Protein 1OM9 (pdb70)

CATH classification: 2.60.40.1230

Organism: Homo sapiens (NCBI:txid9606)

Solvent-accessible surface area: 15138 Å² total; per-residue (Å²): 93,117,79,86,2,70,55,133,40,7,152,63,11,122,65,84,22,16,62,19,14,66,86,47,13,0,12,0,1,0,10,3,1,100,14,40,96,126,80,121,65,22,7,0,0,0,2,0,6,2,21,13,10,0,18,67,46,0,110,94,6,61,3,45,0,0,5,5,158,50,7,146,14,46,3,14,84,39,77,29,70,93,4,82,35,33,65,6,83,88,107,31,44,34,4,17,6,7,0,8,0,21,1,77,121,98,80,113,3,119,0,109,7,82,2,44,1,24,15,43,156,104,78,50,123,62,134,21,104,10,71,126,23,10,77,17,130,36,3,33,90,51,110,117,45,33,53,68,80,50,18,158,180,100,115,80,82,3,68,40,112,41,1,145,58,10,109,63,82,22,17,64,20,14,65,93,46,9,0,14,0,1,0,10,4,0,118,16,49,96,127,83,102,63,21,16,0,0,0,2,0,6,2,22,12,8,0,20,70,54,0,134,97,6,65,4,41,0,0,5,24,161,70,10,125,12,58,6,11,85,37,82,30,66,97,6,85,37,31,57,6,107,86,104,31,44,35,4,18,6,8,0,11,1,11,0,73,119,95,101,118,3,111,0,111,8,63,2,43,0,24,11,44,160,102,70,52,120,63,121,21,100,10,62,124,24,10,75,18,126,41,2,35,87,46,151,50,32,52,73,77,48,20,164,180

Radius of gyration: 21.37 Å; Cα contacts (8 Å, |Δi|>4): 782; chains: 4; bounding box: 62×52×31 Å

InterPro domains:
  IPR002014 VHS domain [PF00790] (8-143)
  IPR002014 VHS domain [PS50179] (17-147)
  IPR002014 VHS domain [SM00288] (10-143)
  IPR004152 GAT domain [PF03127] (222-300)
  IPR004152 GAT domain [PS50909] (171-299)
  IPR008152 Clathrin adaptor, alpha/beta/gamma-adaptin, appendage, Ig-like subdomain [PF02883] (514-631)
  IPR008152 Clathrin adaptor, alpha/beta/gamma-adaptin, appendage, Ig-like subdomain [SM00809] (507-631)
  IPR008153 Gamma-adaptin ear (GAE) domain [PS50180] (510-631)
  IPR008942 ENTH/VHS [G3DSA:1.25.40.90] (2-163)
  IPR008942 ENTH/VHS [SSF48464] (10-154)
  IPR013041 Clathrin adaptor, appendage, Ig-like subdomain superfamily [SSF49348] (496-639)
  IPR027422 ADP-ribosylation factor-binding protein GGA1-3 [PTHR45905] (5-639)
  IPR038425 GAT domain superfamily [G3DSA:1.20.58.160] (210-314)
  IPR041198 N-terminal extension of GAT domain [PF18308] (169-207)

Foldseek 3Di:
DVDDDDPVQFDFDPDDKDWDDDDQQKTKIWTWGADSDPDALQKIKTKIKIWGAHQFKKFDKDKDKDWDPQKDKDKDDKPHGMAHHHDPVDDTDIIIIIMMMGHPVQDQIKMKMWIWMDTPPDIDIDIDIDRPDPRSVCSNVD/DDDDDDDDDDD/DVDDDDPVQWDFDPDDKDWDDDPQQKTKIWTWTADSDPDALQKIKTKIKIWGQHQFKKFDKDKDKDWPPQKDKDKDDKPHGMAGHHDPVDDTDIIIIIMMMGHPVQDQIKMKMWIWMDTPPDIDIDIDIDRPDPRSVCSNVD/DDDDDDDDDD

B-factor: mean 44.75, std 11.38, range [19.84, 76.9]

Nearest PDB structures (foldseek):
  1om9-assembly1_A  TM=1.007E+00  e=5.727E-27  Homo sapiens
  1na8-assembly1_A  TM=9.965E-01  e=4.282E-25  Homo sapiens
  1na8-assembly1_B  TM=9.957E-01  e=5.641E-24  Homo sapiens
  2dwy-assembly3_C  TM=9.538E-01  e=1.208E-21  Homo sapiens
  1p4u-assembly1_A  TM=9.673E-01  e=1.175E-19  Homo sapiens

Secondary structure (DSSP, 8-state):
------GGGPPP-SSPPEEEEEETTEEEEEEEEE-SSTT-TTEEEEEEEEEE--SS-EEEEEEEEE-BTTSEEEEPPPS-S-BPPP-TTSPPPEEEEEEEEE-TT-PPP-EEEEEEEEETTEEEEEEEEE-----TTTTS--/------GGG----SSPPEEEEEETTEEEEEEEEE-SSTT-TTEEEEEEEEEE--SS-EEEEEEEEE-BTTSEEEEEEES-S-BPPP-TTSPPPEEEEEEEEE-TT-PPP-EEEEEEEEETTEEEEEEEEE-----TTTTS--/--B-PPB----/-B-PPB----

Sequence (305 aa):
ASITVPLESIKPSNILPVTVYDQHGFRILFHFARDPLPGRSDVLVVVVSMLSTAPQPIRNIVFQSAVPKVMKVKLQPPSGTELPAFNPIVHPSAITQVLLLANPQKEKVRLRYKLTFTMGDQTYNEMGDVDQFPPPETWGSLDDFGGFEAAETASITVPLESIKPSNILPVTVYDQHGFRILFHFARDPLPGRSDVLVVVVSMLSTAPQPIRNIVFQSAVPKVMKVKLQPPSGTELPAFNPIVHPSAITQVLLLANPQKEKVRLRYKLTFTMGDQTYNEMGDVDQFPPPETWGSLDFGGFEAAET

GO terms:
  GO:0005515 protein binding (F, IPI)
  GO:0034394 protein localization to cell surface (P, IDA)
  GO:0005769 early endosome (C, IDA)
  GO:0042147 retrograde transport, endosome to Golgi (P, IDA)
  GO:0043001 Golgi to plasma membrane protein transport (P, IDA)
  GO:0006886 intracellular protein transport (P, IDA)
  GO:0008104 intracellular protein localization (P, IDA)
  GO:0031901 early endosome membrane (C, EXP)
  GO:0010008 endosome membrane (C, EXP)
  GO:0031901 early endosome membrane (C, TAS)
  GO:0010008 endosome membrane (C, TAS)
  GO:0005794 Golgi apparatus (C, IDA)
  GO:0032991 protein-containing complex (C, IMP)
  GO:0031267 small GTPase binding (F, IPI)
  GO:0005794 Golgi apparatus (C, TAS)
  GO:0006886 intracellular protein transport (P, TAS)
  GO:0016020 membrane (C, HDA)

Structure (mmCIF, N/CA/C/O backbone):
data_1OM9
#
_entry.id   1OM9
#
_cell.length_a   61.414
_cell.length_b   61.414
_cell.length_c   145.008
_cell.angle_alpha   90.00
_cell.angle_beta   90.00
_cell.angle_gamma   120.00
#
_symmetry.space_group_name_H-M   'P 31 2 1'
#
loop_
_entity.id
_entity.type
_entity.pdbx_description
1 polymer 'ADP-ribosylation factor binding protein GGA1'
2 polymer '15-mer peptide fragment of p56'
3 water water
#
loop_
_atom_site.group_PDB
_atom_site.id
_atom_site.type_symbol
_atom_site.label_atom_id
_atom_site.label_alt_id
_atom_site.label_comp_id
_atom_site.label_asym_id
_atom_site.label_entity_id
_atom_site.label_seq_id
_atom_site.pdbx_PDB_ins_code
_atom_site.Cartn_x
_atom_site.Cartn_y
_atom_site.Cartn_z
_atom_site.occupancy
_atom_site.B_iso_or_equiv
_atom_site.auth_seq_id
_atom_site.auth_comp_id
_atom_site.auth_asym_id
_atom_site.auth_atom_id
_atom_site.pdbx_PDB_model_num
ATOM 1 N N . ALA A 1 13 ? -20.079 29.524 32.060 1.00 50.88 498 ALA A N 1
ATOM 2 C CA . ALA A 1 13 ? -19.615 30.391 30.970 1.00 50.42 498 ALA A CA 1
ATOM 3 C C . ALA A 1 13 ? -19.099 29.668 29.713 1.00 51.36 498 ALA A C 1
ATOM 4 O O . ALA A 1 13 ? -17.908 29.379 29.542 1.00 52.10 498 ALA A O 1
ATOM 6 N N . SER A 1 14 ? -20.054 29.419 28.819 1.00 52.39 499 SER A N 1
ATOM 7 C CA . SER A 1 14 ? -19.785 29.419 27.388 1.00 53.08 499 SER A CA 1
ATOM 8 C C . SER A 1 14 ? -19.828 30.869 26.927 1.00 53.53 499 SER A C 1
ATOM 9 O O . SER A 1 14 ? -19.415 31.181 25.784 1.00 53.41 499 SER A O 1
ATOM 12 N N . ILE A 1 15 ? -20.304 31.768 27.794 1.00 54.42 500 ILE A N 1
ATOM 13 C CA . ILE A 1 15 ? -20.355 33.191 27.410 1.00 55.26 500 ILE A CA 1
ATOM 14 C C . ILE A 1 15 ? -18.989 33.957 27.474 1.00 55.53 500 ILE A C 1
ATOM 15 O O . ILE A 1 15 ? -18.192 33.809 28.421 1.00 55.81 500 ILE A O 1
ATOM 20 N N . THR A 1 16 ? -18.716 34.667 26.373 1.00 55.38 501 THR A N 1
ATOM 21 C CA . THR A 1 16 ? -17.573 35.546 26.228 1.00 55.68 501 THR A CA 1
ATOM 22 C C . THR A 1 16 ? -18.143 36.948 26.049 1.00 55.59 501 THR A C 1
ATOM 23 O O . THR A 1 16 ? -19.309 37.119 25.703 1.00 56.47 501 THR A O 1
ATOM 27 N N . VAL A 1 17 ? -17.295 37.936 26.303 1.00 54.90 502 VAL A N 1
ATOM 28 C CA . VAL A 1 17 ? -17.598 39.344 26.118 1.00 54.32 502 VAL A CA 1
ATOM 29 C C . VAL A 1 17 ? -16.396 39.967 25.409 1.00 54.26 502 VAL A C 1
ATOM 30 O O . VAL A 1 17 ? -15.318 40.081 25.991 1.00 54.21 502 VAL A O 1
ATOM 34 N N . PRO A 1 18 ? -16.533 40.313 24.134 1.00 54.10 503 PRO A N 1
ATOM 35 C CA . PRO A 1 18 ? -15.374 40.875 23.418 1.00 53.48 503 PRO A CA 1
ATOM 36 C C . PRO A 1 18 ? -15.083 42.295 23.949 1.00 52.98 503 PRO A C 1
ATOM 37 O O . PRO A 1 18 ? -16.019 42.993 24.356 1.00 51.41 503 PRO A O 1
ATOM 41 N N . LEU A 1 19 ? -13.802 42.682 23.939 1.00 52.80 504 LEU A N 1
ATOM 42 C CA . LEU A 1 19 ? -13.342 43.937 24.526 1.00 52.71 504 LEU A CA 1
ATOM 43 C C . LEU A 1 19 ? -14.079 45.093 23.893 1.00 53.29 504 LEU A C 1
ATOM 44 O O . LEU A 1 19 ? -14.534 46.002 24.575 1.00 52.36 504 LEU A O 1
ATOM 49 N N . GLU A 1 20 ? -14.179 45.016 22.560 1.00 54.59 505 GLU A N 1
ATOM 50 C CA . GLU A 1 20 ? -14.793 46.026 21.686 1.00 55.36 505 GLU A CA 1
ATOM 51 C C . GLU A 1 20 ? -16.219 46.434 22.116 1.00 55.18 505 GLU A C 1
ATOM 52 O O . GLU A 1 20 ? -16.703 47.499 21.773 1.00 55.92 505 GLU A O 1
ATOM 58 N N . SER A 1 21 ? -16.881 45.581 22.876 1.00 54.67 506 SER A N 1
ATOM 59 C CA . SER A 1 21 ? -18.281 45.719 23.164 1.00 54.55 506 SER A CA 1
ATOM 60 C C . SER A 1 21 ? -18.562 46.317 24.513 1.00 54.36 506 SER A C 1
ATOM 61 O O . SER A 1 21 ? -19.747 46.503 24.853 1.00 54.04 506 SER A O 1
ATOM 64 N N . ILE A 1 22 ? -17.505 46.565 25.297 1.00 53.97 507 ILE A N 1
ATOM 65 C CA . ILE A 1 22 ? -17.660 47.033 26.665 1.00 53.76 507 ILE A CA 1
ATOM 66 C C . ILE A 1 22 ? -17.703 48.561 26.719 1.00 54.09 507 ILE A C 1
ATOM 67 O O . ILE A 1 22 ? -16.815 49.259 26.211 1.00 54.06 507 ILE A O 1
ATOM 72 N N . LYS A 1 23 ? -18.734 49.069 27.368 1.00 54.52 508 LYS A N 1
ATOM 73 C CA . LYS A 1 23 ? -18.860 50.485 27.583 1.00 55.58 508 LYS A CA 1
ATOM 74 C C . LYS A 1 23 ? -18.382 50.751 29.013 1.00 55.60 508 LYS A C 1
ATOM 75 O O . LYS A 1 23 ? -18.969 50.201 29.960 1.00 55.03 508 LYS A O 1
ATOM 81 N N . PRO A 1 24 ? -17.314 51.565 29.159 1.00 55.79 509 PRO A N 1
ATOM 82 C CA . PRO A 1 24 ? -16.784 51.930 30.493 1.00 55.42 509 PRO A CA 1
ATOM 83 C C . PRO A 1 24 ? -17.809 52.588 31.416 1.00 54.69 509 PRO A C 1
ATOM 84 O O . PRO A 1 24 ? -18.617 53.362 30.955 1.00 54.74 509 PRO A O 1
ATOM 88 N N . SER A 1 25 ? -17.752 52.281 32.707 1.00 54.12 510 SER A N 1
ATOM 89 C CA . SER A 1 25 ? -18.569 52.962 33.713 1.00 53.49 510 SER A CA 1
ATOM 90 C C . SER A 1 25 ? -17.973 54.313 34.132 1.00 53.20 510 SER A C 1
ATOM 91 O O . SER A 1 25 ? -16.926 54.721 33.644 1.00 53.38 510 SER A O 1
ATOM 94 N N . ASN A 1 26 ? -18.668 55.002 35.033 1.00 52.53 511 ASN A N 1
ATOM 95 C CA . ASN A 1 26 ? -18.132 56.192 35.668 1.00 52.30 511 ASN A CA 1
ATOM 96 C C . ASN A 1 26 ? -17.488 55.881 37.038 1.00 50.36 511 ASN A C 1
ATOM 97 O O . ASN A 1 26 ? -17.075 56.788 37.748 1.00 50.19 511 ASN A O 1
ATOM 102 N N . ILE A 1 27 ? -17.380 54.600 37.378 1.00 48.24 512 ILE A N 1
ATOM 103 C CA . ILE A 1 27 ? -16.783 54.188 38.642 1.00 46.89 512 ILE A CA 1
ATOM 104 C C . ILE A 1 27 ? -15.280 54.363 38.519 1.00 45.50 512 ILE A C 1
ATOM 105 O O . ILE A 1 27 ? -14.695 54.077 37.450 1.00 44.72 512 ILE A O 1
ATOM 110 N N . LEU A 1 28 ? -14.649 54.858 39.591 1.00 43.68 513 LEU A N 1
ATOM 111 C CA . LEU A 1 28 ? -13.192 54.936 39.557 1.00 42.26 513 LEU A CA 1
ATOM 112 C C . LEU A 1 28 ? -12.649 53.540 39.449 1.00 39.11 513 LEU A C 1
ATOM 113 O O . LEU A 1 28 ? -13.263 52.620 39.954 1.00 37.37 513 LEU A O 1
ATOM 118 N N . PRO A 1 29 ? -11.453 53.423 38.891 1.00 36.39 514 PRO A N 1
ATOM 119 C CA . PRO A 1 29 ? -10.680 52.184 38.972 1.00 35.50 514 PRO A CA 1
ATOM 120 C C . PRO A 1 29 ? -10.226 51.835 40.386 1.00 33.70 514 PRO A C 1
ATOM 121 O O . PRO A 1 29 ? -10.207 52.649 41.310 1.00 33.06 514 PRO A O 1
ATOM 125 N N . VAL A 1 30 ? -9.828 50.584 40.525 1.00 32.21 515 VAL A N 1
ATOM 126 C CA . VAL A 1 30 ? -9.340 50.090 41.784 1.00 30.88 515 VAL A CA 1
ATOM 127 C C . VAL A 1 30 ? -8.007 49.491 41.545 1.00 29.00 515 VAL A C 1
ATOM 128 O O . VAL A 1 30 ? -7.831 48.691 40.641 1.00 29.88 515 VAL A O 1
ATOM 132 N N . THR A 1 31 ? -7.036 49.860 42.353 1.00 28.06 516 THR A N 1
ATOM 133 C CA . THR A 1 31 ? -5.693 49.318 42.201 1.00 27.42 516 THR A CA 1
ATOM 134 C C . THR A 1 31 ? -5.629 48.064 42.992 1.00 27.07 516 THR A C 1
ATOM 135 O O . THR A 1 31 ? -5.955 48.093 44.193 1.00 27.67 516 THR A O 1
ATOM 139 N N . VAL A 1 32 ? -5.262 46.961 42.331 1.00 26.05 517 VAL A N 1
ATOM 140 C CA . VAL A 1 32 ? -5.247 45.633 42.978 1.00 25.86 517 VAL A CA 1
ATOM 141 C C . VAL A 1 32 ? -3.878 45.301 43.505 1.00 25.50 517 VAL A C 1
ATOM 142 O O . VAL A 1 32 ? -3.739 44.759 44.548 1.00 25.38 517 VAL A O 1
ATOM 146 N N . TYR A 1 33 ? -2.866 45.681 42.761 1.00 26.76 518 TYR A N 1
ATOM 147 C CA . TYR A 1 33 ? -1.488 45.341 43.060 1.00 26.21 518 TYR A CA 1
ATOM 148 C C . TYR A 1 33 ? -0.629 46.394 42.482 1.00 25.58 518 TYR A C 1
ATOM 149 O O . TYR A 1 33 ? -0.875 46.792 41.387 1.00 22.61 518 TYR A O 1
ATOM 158 N N . ASP A 1 34 ? 0.407 46.809 43.208 1.00 27.53 519 ASP A N 1
ATOM 159 C CA . ASP A 1 34 ? 1.305 47.876 42.742 1.00 28.74 519 ASP A CA 1
ATOM 160 C C . ASP A 1 34 ? 2.706 47.715 43.314 1.00 28.11 519 ASP A C 1
ATOM 161 O O . ASP A 1 34 ? 2.989 48.150 44.393 1.00 29.09 519 ASP A O 1
ATOM 166 N N . GLN A 1 35 ? 3.560 47.004 42.611 1.00 27.63 520 GLN A N 1
ATOM 167 C CA . GLN A 1 35 ? 4.933 46.768 43.092 1.00 27.49 520 GLN A CA 1
ATOM 168 C C . GLN A 1 35 ? 5.851 46.442 41.921 1.00 26.68 520 GLN A C 1
ATOM 169 O O . GLN A 1 35 ? 5.422 45.907 40.927 1.00 25.52 520 GLN A O 1
ATOM 175 N N . HIS A 1 36 ? 7.135 46.736 42.084 1.00 27.72 521 HIS A N 1
ATOM 176 C CA . HIS A 1 36 ? 8.188 46.424 41.081 1.00 27.69 521 HIS A CA 1
ATOM 177 C C . HIS A 1 36 ? 7.941 47.059 39.715 1.00 27.76 521 HIS A C 1
ATOM 178 O O . HIS A 1 36 ? 8.465 46.570 38.727 1.00 27.25 521 HIS A O 1
ATOM 185 N N . GLY A 1 37 ? 7.194 48.171 39.664 1.00 28.73 522 GLY A N 1
ATOM 186 C CA . GLY A 1 37 ? 6.893 48.844 38.415 1.00 28.38 522 GLY A CA 1
ATOM 187 C C . GLY A 1 37 ? 5.758 48.159 37.687 1.00 28.82 522 GLY A C 1
ATOM 188 O O . GLY A 1 37 ? 5.522 48.408 36.500 1.00 30.58 522 GLY A O 1
ATOM 189 N N . PHE A 1 38 ? 5.041 47.313 38.408 1.00 27.99 523 PHE A N 1
ATOM 190 C CA . PHE A 1 38 ? 3.957 46.560 37.862 1.00 27.94 523 PHE A CA 1
ATOM 191 C C . PHE A 1 38 ? 2.679 46.796 38.658 1.00 26.59 523 PHE A C 1
ATOM 192 O O . PHE A 1 38 ? 2.651 46.774 39.874 1.00 26.62 523 PHE A O 1
ATOM 200 N N . ARG A 1 39 ? 1.607 46.983 37.938 1.00 25.91 524 ARG A N 1
ATOM 201 C CA . ARG A 1 39 ? 0.392 47.466 38.513 1.00 26.34 524 ARG A CA 1
ATOM 202 C C . ARG A 1 39 ? -0.817 46.748 37.897 1.00 24.86 524 ARG A C 1
ATOM 203 O O . ARG A 1 39 ? -0.876 46.587 36.700 1.00 24.25 524 ARG A O 1
ATOM 211 N N . ILE A 1 40 ? -1.755 46.278 38.702 1.00 24.35 525 ILE A N 1
ATOM 212 C CA . ILE A 1 40 ? -2.989 45.708 38.174 1.00 24.69 525 ILE A CA 1
ATOM 213 C C . ILE A 1 40 ? -4.127 46.605 38.622 1.00 24.94 525 ILE A C 1
ATOM 214 O O . ILE A 1 40 ? -4.176 47.002 39.769 1.00 23.08 525 ILE A O 1
ATOM 219 N N . LEU A 1 41 ? -5.091 46.824 37.742 1.00 26.51 526 LEU A N 1
ATOM 220 C CA . LEU A 1 41 ? -6.299 47.557 38.064 1.00 28.42 526 LEU A CA 1
ATOM 221 C C . LEU A 1 41 ? -7.580 46.889 37.551 1.00 28.30 526 LEU A C 1
ATOM 222 O O . LEU A 1 41 ? -7.587 46.192 36.547 1.00 27.84 526 LEU A O 1
ATOM 227 N N . PHE A 1 42 ? -8.683 47.201 38.217 1.00 28.24 527 PHE A N 1
ATOM 228 C CA . PHE A 1 42 ? -10.005 46.755 37.816 1.00 28.05 527 PHE A CA 1
ATOM 229 C C . PHE A 1 42 ? -10.757 47.999 37.354 1.00 29.65 527 PHE A C 1
ATOM 230 O O . PHE A 1 42 ? -10.836 49.009 38.073 1.00 29.17 527 PHE A O 1
ATOM 238 N N . HIS A 1 43 ? -11.313 47.937 36.156 1.00 31.04 528 HIS A N 1
ATOM 239 C CA . HIS A 1 43 ? -12.368 48.845 35.797 1.00 33.18 528 HIS A CA 1
ATOM 240 C C . HIS A 1 43 ? -13.638 48.022 35.739 1.00 35.02 528 HIS A C 1
ATOM 241 O O . HIS A 1 43 ? -13.639 46.936 35.200 1.00 36.22 528 HIS A O 1
ATOM 248 N N . PHE A 1 44 ? -14.713 48.552 36.273 1.00 37.28 529 PHE A N 1
ATOM 249 C CA . PHE A 1 44 ? -16.008 47.899 36.281 1.00 39.20 529 PHE A CA 1
ATOM 250 C C . PHE A 1 44 ? -16.909 48.438 35.185 1.00 41.27 529 PHE A C 1
ATOM 251 O O . PHE A 1 44 ? -16.945 49.653 34.915 1.00 41.18 529 PHE A O 1
ATOM 259 N N . ALA A 1 45 ? -17.618 47.529 34.536 1.00 43.87 530 ALA A N 1
ATOM 260 C CA . ALA A 1 45 ? -18.645 47.936 33.569 1.00 46.32 530 ALA A CA 1
ATOM 261 C C . ALA A 1 45 ? -19.872 47.055 33.646 1.00 47.97 530 ALA A C 1
ATOM 262 O O . ALA A 1 45 ? -19.790 45.858 33.923 1.00 47.47 530 ALA A O 1
ATOM 264 N N . ARG A 1 46 ? -21.005 47.689 33.399 1.00 51.26 531 ARG A N 1
ATOM 265 C CA . ARG A 1 46 ? -22.257 47.008 33.136 1.00 53.17 531 ARG A CA 1
ATOM 266 C C . ARG A 1 46 ? -22.032 45.990 32.030 1.00 54.13 531 ARG A C 1
ATOM 267 O O . ARG A 1 46 ? -21.243 46.209 31.098 1.00 53.60 531 ARG A O 1
ATOM 275 N N . ASP A 1 47 ? -22.695 44.848 32.213 1.00 55.55 532 ASP A N 1
ATOM 276 C CA . ASP A 1 47 ? -22.778 43.761 31.239 1.00 56.75 532 ASP A CA 1
ATOM 277 C C . ASP A 1 47 ? -23.510 44.282 29.970 1.00 57.84 532 ASP A C 1
ATOM 278 O O . ASP A 1 47 ? -24.658 44.745 30.056 1.00 58.32 532 ASP A O 1
ATOM 283 N N . PRO A 1 48 ? -22.853 44.249 28.814 1.00 58.96 533 PRO A N 1
ATOM 284 C CA . PRO A 1 48 ? -23.384 44.928 27.624 1.00 60.17 533 PRO A CA 1
ATOM 285 C C . PRO A 1 48 ? -24.542 44.150 26.970 1.00 61.95 533 PRO A C 1
ATOM 286 O O . PRO A 1 48 ? -25.429 44.784 26.340 1.00 62.32 533 PRO A O 1
ATOM 290 N N . LEU A 1 49 ? -24.518 42.816 27.126 1.00 63.16 534 LEU A N 1
ATOM 291 C CA . LEU A 1 49 ? -25.615 41.918 26.733 1.00 64.11 534 LEU A CA 1
ATOM 292 C C . LEU A 1 49 ? -26.791 42.136 27.631 1.00 64.45 534 LEU A C 1
ATOM 293 O O . LEU A 1 49 ? -26.658 41.978 28.851 1.00 64.58 534 LEU A O 1
ATOM 298 N N . PRO A 1 50 ? -27.935 42.484 27.036 1.00 64.98 535 PRO A N 1
ATOM 299 C CA . PRO A 1 50 ? -29.225 42.528 27.755 1.00 65.15 535 PRO A CA 1
ATOM 300 C C . PRO A 1 50 ? -29.620 41.217 28.435 1.00 64.91 535 PRO A C 1
ATOM 301 O O . PRO A 1 50 ? -29.131 40.148 28.045 1.00 64.77 535 PRO A O 1
ATOM 305 N N . GLY A 1 51 ? -30.502 41.308 29.425 1.00 64.87 536 GLY A N 1
ATOM 306 C CA . GLY A 1 51 ? -31.085 40.132 30.040 1.00 65.28 536 GLY A CA 1
ATOM 307 C C . GLY A 1 51 ? -30.250 39.421 31.097 1.00 65.96 536 GLY A C 1
ATOM 308 O O . GLY A 1 51 ? -30.604 38.311 31.501 1.00 65.92 536 GLY A O 1
ATOM 309 N N . ARG A 1 52 ? -29.146 40.031 31.542 1.00 66.49 537 ARG A N 1
ATOM 310 C CA . ARG A 1 52 ? -28.392 39.530 32.703 1.00 66.60 537 ARG A CA 1
ATOM 311 C C . ARG A 1 52 ? -27.858 40.725 33.539 1.00 65.91 537 ARG A C 1
ATOM 312 O O . ARG A 1 52 ? -26.735 41.214 33.328 1.00 65.92 537 ARG A O 1
ATOM 320 N N . SER A 1 53 ? -28.673 41.164 34.496 1.00 64.91 538 SER A N 1
ATOM 321 C CA . SER A 1 53 ? -28.274 42.199 35.467 1.00 63.93 538 SER A CA 1
ATOM 322 C C . SER A 1 53 ? -27.499 41.630 36.695 1.00 62.83 538 SER A C 1
ATOM 323 O O . SER A 1 53 ? -27.220 42.358 37.656 1.00 62.99 538 SER A O 1
ATOM 326 N N . ASP A 1 54 ? -27.154 40.346 36.666 1.00 60.51 539 ASP A N 1
ATOM 327 C CA . ASP A 1 54 ? -26.447 39.726 37.783 1.00 58.93 539 ASP A CA 1
ATOM 328 C C . ASP A 1 54 ? -24.975 39.422 37.401 1.00 56.85 539 ASP A C 1
ATOM 329 O O . ASP A 1 54 ? -24.241 38.760 38.149 1.00 55.51 539 ASP A O 1
ATOM 334 N N . VAL A 1 55 ? -24.552 39.928 36.242 1.00 54.64 540 VAL A N 1
ATOM 335 C CA . VAL A 1 55 ? -23.163 39.800 35.807 1.00 53.16 540 VAL A CA 1
ATOM 336 C C . VAL A 1 55 ? -22.407 41.145 35.886 1.00 50.84 540 VAL A C 1
ATOM 337 O O . VAL A 1 55 ? -22.794 42.144 35.244 1.00 50.37 540 VAL A O 1
ATOM 341 N N . LEU A 1 56 ? -21.338 41.157 36.681 1.00 48.29 541 LEU A N 1
ATOM 342 C CA . LEU A 1 56 ? -20.323 42.235 36.606 1.00 46.04 541 LEU A CA 1
ATOM 343 C C . LEU A 1 56 ? -19.198 41.904 35.619 1.00 44.00 541 LEU A C 1
ATOM 344 O O . LEU A 1 56 ? -18.686 40.761 35.609 1.00 42.47 541 LEU A O 1
ATOM 349 N N . VAL A 1 57 ? -18.854 42.911 34.787 1.00 41.87 542 VAL A N 1
ATOM 350 C CA . VAL A 1 57 ? -17.667 42.868 33.946 1.00 40.15 542 VAL A CA 1
ATOM 351 C C . VAL A 1 57 ? -16.543 43.653 34.614 1.00 38.69 542 VAL A C 1
ATOM 352 O O . VAL A 1 57 ? -16.682 44.816 35.043 1.00 36.26 542 VAL A O 1
ATOM 356 N N . VAL A 1 58 ? -15.410 42.983 34.690 1.00 37.70 543 VAL A N 1
ATOM 357 C CA . VAL A 1 58 ? -14.221 43.545 35.292 1.00 36.71 543 VAL A CA 1
ATOM 358 C C . VAL A 1 58 ? -13.164 43.514 34.229 1.00 36.12 543 VAL A C 1
ATOM 359 O O . VAL A 1 58 ? -12.696 42.423 33.841 1.00 36.16 543 VAL A O 1
ATOM 363 N N . VAL A 1 59 ? -12.806 44.710 33.734 1.00 34.64 544 VAL A N 1
ATOM 364 C CA . VAL A 1 59 ? -11.670 44.851 32.823 1.00 33.48 544 VAL A CA 1
ATOM 365 C C . VAL A 1 59 ? -10.380 44.949 33.652 1.00 31.90 544 VAL A C 1
ATOM 366 O O . VAL A 1 59 ? -10.123 45.945 34.316 1.00 31.89 544 VAL A O 1
ATOM 370 N N . VAL A 1 60 ? -9.586 43.891 33.629 1.00 30.42 545 VAL A N 1
ATOM 371 C CA . VAL A 1 60 ? -8.320 43.846 34.308 1.00 29.37 545 VAL A CA 1
ATOM 372 C C . VAL A 1 60 ? -7.244 44.443 33.443 1.00 29.83 545 VAL A C 1
ATOM 373 O O . VAL A 1 60 ? -7.070 43.989 32.327 1.00 31.68 545 VAL A O 1
ATOM 377 N N . SER A 1 61 ? -6.549 45.482 33.919 1.00 29.32 546 SER A N 1
ATOM 378 C CA . SER A 1 61 ? -5.437 46.062 33.179 1.00 29.57 546 SER A CA 1
ATOM 379 C C . SER A 1 61 ? -4.179 45.805 33.935 1.00 29.02 546 SER A C 1
ATOM 380 O O . SER A 1 61 ? -4.115 46.013 35.119 1.00 29.00 546 SER A O 1
ATOM 383 N N . MET A 1 62 ? -3.159 45.382 33.234 1.00 29.67 547 MET A N 1
ATOM 384 C CA . MET A 1 62 ? -1.882 45.138 33.839 1.00 30.68 547 MET A CA 1
ATOM 385 C C . MET A 1 62 ? -0.842 46.002 33.107 1.00 30.78 547 MET A C 1
ATOM 386 O O . MET A 1 62 ? -0.685 45.873 31.937 1.00 31.57 547 MET A O 1
ATOM 391 N N . LEU A 1 63 ? -0.183 46.896 33.813 1.00 31.63 548 LEU A N 1
ATOM 392 C CA . LEU A 1 63 ? 0.630 47.969 33.247 1.00 32.66 548 LEU A CA 1
ATOM 393 C C . LEU A 1 63 ? 2.038 47.940 33.816 1.00 32.49 548 LEU A C 1
ATOM 394 O O . LEU A 1 63 ? 2.219 47.680 34.983 1.00 33.24 548 LEU A O 1
ATOM 399 N N . SER A 1 64 ? 3.042 48.253 33.037 1.00 33.61 549 SER A N 1
ATOM 400 C CA . SER A 1 64 ? 4.411 48.270 33.581 1.00 34.75 549 SER A CA 1
ATOM 401 C C . SER A 1 64 ? 5.137 49.542 33.304 1.00 34.83 549 SER A C 1
ATOM 402 O O . SER A 1 64 ? 5.028 50.051 32.247 1.00 3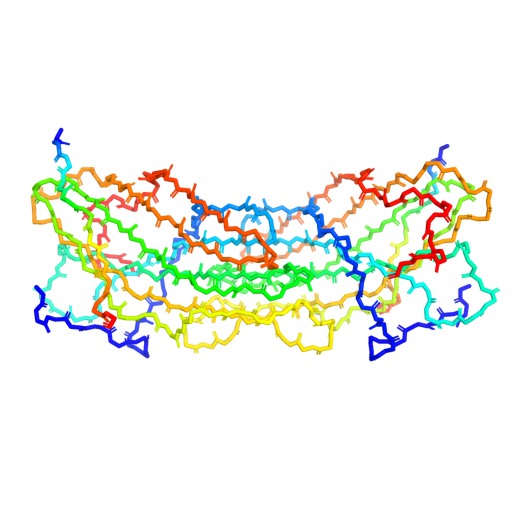4.87 549 SER A O 1
ATOM 405 N N . THR A 1 65 ? 5.889 50.029 34.267 1.00 35.97 550 THR A N 1
ATOM 406 C CA . THR A 1 65 ? 6.912 51.023 33.998 1.00 37.45 550 THR A CA 1
ATOM 407 C C . THR A 1 65 ? 8.263 50.534 34.504 1.00 37.80 550 THR A C 1
ATOM 408 O O . THR A 1 65 ? 9.160 51.338 34.772 1.00 38.03 550 THR A O 1
ATOM 412 N N . ALA A 1 66 ? 8.387 49.227 34.671 1.00 38.15 551 ALA A N 1
ATOM 413 C CA . ALA A 1 66 ? 9.646 48.609 35.061 1.00 38.66 551 ALA A CA 1
ATOM 414 C C . ALA A 1 66 ? 10.751 48.755 34.026 1.00 39.04 551 ALA A C 1
ATOM 415 O O . ALA A 1 66 ? 10.498 48.779 32.830 1.00 38.86 551 ALA A O 1
ATOM 417 N N . PRO A 1 67 ? 11.999 48.859 34.485 1.00 40.33 552 PRO A N 1
ATOM 418 C CA . PRO A 1 67 ? 13.135 49.032 33.559 1.00 40.42 552 PRO A CA 1
ATOM 419 C C . PRO A 1 67 ? 13.432 47.749 32.739 1.00 40.24 552 PRO A C 1
A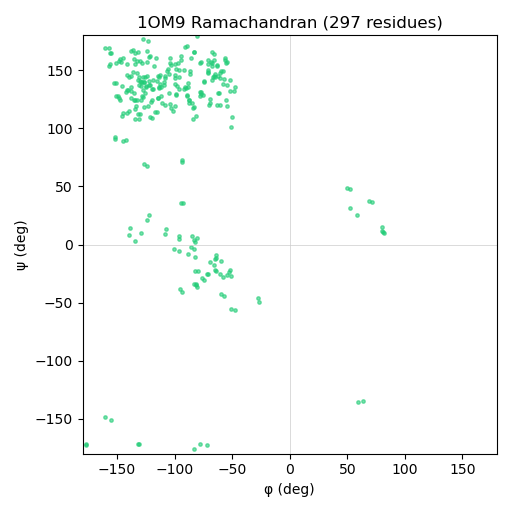TOM 420 O O . PRO A 1 67 ? 13.882 47.855 31.612 1.00 40.54 552 PRO A O 1
ATOM 424 N N . GLN A 1 68 ? 13.073 46.576 33.256 1.00 40.92 553 GLN A N 1
ATOM 425 C CA . GLN A 1 68 ? 13.167 45.321 32.498 1.00 40.76 553 GLN A CA 1
ATOM 426 C C . GLN A 1 68 ? 11.796 44.868 32.009 1.00 39.96 553 GLN A C 1
ATOM 427 O O . GLN A 1 68 ? 10.759 45.240 32.535 1.00 38.69 553 GLN A O 1
ATOM 433 N N . PRO A 1 69 ? 11.766 44.072 30.956 1.00 40.28 554 PRO A N 1
ATOM 434 C CA . PRO A 1 69 ? 10.492 43.482 30.545 1.00 39.37 554 PRO A CA 1
ATOM 435 C C . PRO A 1 69 ? 9.973 42.512 31.604 1.00 39.53 554 PRO A C 1
ATOM 436 O O . PRO A 1 69 ? 10.743 42.001 32.461 1.00 39.07 554 PRO A O 1
ATOM 440 N N . ILE A 1 70 ? 8.660 42.277 31.541 1.00 39.50 555 ILE A N 1
ATOM 441 C CA . ILE A 1 70 ? 7.960 41.422 32.476 1.00 39.49 555 ILE A CA 1
ATOM 442 C C . ILE A 1 70 ? 7.316 40.290 31.698 1.00 40.32 555 ILE A C 1
ATOM 443 O O . ILE A 1 70 ? 6.526 40.534 30.807 1.00 40.84 555 ILE A O 1
ATOM 448 N N . ARG A 1 71 ? 7.639 39.052 32.036 1.00 41.09 556 ARG A N 1
ATOM 449 C CA . ARG A 1 71 ? 7.177 37.885 31.255 1.00 42.30 556 ARG A CA 1
ATOM 450 C C . ARG A 1 71 ? 6.419 36.944 32.162 1.00 40.94 556 ARG A C 1
ATOM 451 O O . ARG A 1 71 ? 6.383 37.155 33.350 1.00 40.84 556 ARG A O 1
ATOM 459 N N . ASN A 1 72 ? 5.855 35.894 31.567 1.00 40.66 557 ASN A N 1
ATOM 460 C CA . ASN A 1 72 ? 5.110 34.816 32.239 1.00 39.35 557 ASN A CA 1
ATOM 461 C C . ASN A 1 72 ? 4.037 35.305 33.191 1.00 37.80 557 ASN A C 1
ATOM 462 O O . ASN A 1 72 ? 3.935 34.836 34.335 1.00 38.03 557 ASN A O 1
ATOM 467 N N . ILE A 1 73 ? 3.219 36.224 32.709 1.00 36.52 558 ILE A N 1
ATOM 468 C CA . ILE A 1 73 ? 2.164 36.813 33.552 1.00 36.32 558 ILE A CA 1
ATOM 469 C C . ILE A 1 73 ? 0.920 35.952 33.587 1.00 35.99 558 ILE A C 1
ATOM 470 O O . ILE A 1 73 ? 0.293 35.727 32.563 1.00 36.01 558 ILE A O 1
ATOM 475 N N . VAL A 1 74 ? 0.587 35.463 34.779 1.00 36.19 559 VAL A N 1
ATOM 476 C CA . VAL A 1 74 ? -0.692 34.815 35.005 1.00 35.86 559 VAL A CA 1
ATOM 477 C C . VAL A 1 74 ? -1.419 35.414 36.211 1.00 35.16 559 VAL A C 1
ATOM 478 O O . VAL A 1 74 ? -0.902 35.519 37.340 1.00 32.93 559 VAL A O 1
ATOM 482 N N . PHE A 1 75 ? -2.653 35.780 35.923 1.00 34.88 560 PHE A N 1
ATOM 483 C CA . PHE A 1 75 ? -3.548 36.334 36.897 1.00 34.76 560 PHE A CA 1
ATOM 484 C C . PHE A 1 75 ? -4.705 35.348 37.084 1.00 36.06 560 PHE A C 1
ATOM 485 O O . PHE A 1 75 ? -5.364 34.970 36.103 1.00 35.65 560 PHE A O 1
ATOM 493 N N . GLN A 1 76 ? -4.946 34.957 38.338 1.00 37.10 561 GLN A N 1
ATOM 494 C CA . GLN A 1 76 ? -6.064 34.086 38.707 1.00 38.11 561 GLN A CA 1
ATOM 495 C C . GLN A 1 76 ? -6.941 34.721 39.755 1.00 38.08 561 GLN A C 1
ATOM 496 O O . GLN A 1 76 ? -6.493 35.557 40.515 1.00 37.33 561 GLN A O 1
ATOM 502 N N . SER A 1 77 ? -8.186 34.286 39.830 1.00 38.50 562 SER A N 1
ATOM 503 C CA . SER A 1 77 ? -9.060 34.735 40.920 1.00 38.97 562 SER A CA 1
ATOM 504 C C . SER A 1 77 ? -10.053 33.679 41.422 1.00 39.23 562 SER A C 1
ATOM 505 O O . SER A 1 77 ? -10.371 32.746 40.712 1.00 38.45 562 SER A O 1
ATOM 508 N N . ALA A 1 78 ? -10.557 33.908 42.637 1.00 39.71 563 ALA A N 1
ATOM 509 C CA . ALA A 1 78 ? -11.577 33.098 43.288 1.00 39.87 563 ALA A CA 1
ATOM 510 C C . ALA A 1 78 ? -12.596 34.001 43.917 1.00 40.63 563 ALA A C 1
ATOM 511 O O . ALA A 1 78 ? -12.338 35.146 44.231 1.00 41.05 563 ALA A O 1
ATOM 513 N N . VAL A 1 79 ? -13.752 33.457 44.172 1.00 41.68 564 VAL A N 1
ATOM 514 C CA . VAL A 1 79 ? -14.906 34.261 44.544 1.00 42.58 564 VAL A CA 1
ATOM 515 C C . VAL A 1 79 ? -15.729 33.343 45.509 1.00 42.42 564 VAL A C 1
ATOM 516 O O . VAL A 1 79 ? -15.466 32.188 45.558 1.00 42.13 564 VAL A O 1
ATOM 520 N N . PRO A 1 80 ? -16.591 33.846 46.372 1.00 43.96 565 PRO A N 1
ATOM 521 C CA . PRO A 1 80 ? -17.520 32.998 47.154 1.00 44.77 565 PRO A CA 1
ATOM 522 C C . PRO A 1 80 ? -18.319 31.946 46.395 1.00 45.80 565 PRO A C 1
ATOM 523 O O . PRO A 1 80 ? -18.850 32.303 45.361 1.00 44.83 565 PRO A O 1
ATOM 527 N N . LYS A 1 81 ? -18.338 30.699 46.915 1.00 47.62 566 LYS A N 1
ATOM 528 C CA . LYS A 1 81 ? -19.115 29.519 46.438 1.00 48.90 566 LYS A CA 1
ATOM 529 C C . LYS A 1 81 ? -20.388 29.893 45.694 1.00 48.66 566 LYS A C 1
ATOM 530 O O . LYS A 1 81 ? -20.608 29.427 44.576 1.00 49.36 566 LYS A O 1
ATOM 536 N N . VAL A 1 82 ? -21.165 30.772 46.319 1.00 48.37 567 VAL A N 1
ATOM 537 C CA . VAL A 1 82 ? -22.422 31.306 45.818 1.00 49.13 567 VAL A CA 1
ATOM 538 C C . VAL A 1 82 ? -22.390 32.164 44.533 1.00 49.37 567 VAL A C 1
ATOM 539 O O . VAL A 1 82 ? -23.458 32.555 43.979 1.00 49.98 567 VAL A O 1
ATOM 543 N N . MET A 1 83 ? -21.193 32.512 44.067 1.00 49.26 568 MET A N 1
ATOM 544 C CA . MET A 1 83 ? -21.026 33.249 42.807 1.00 48.67 568 MET A CA 1
ATOM 545 C C . MET A 1 83 ? -19.932 32.595 42.014 1.00 48.16 568 MET A C 1
ATOM 546 O O . MET A 1 83 ? -19.194 31.726 42.536 1.00 49.07 568 MET A O 1
ATOM 551 N N . LYS A 1 84 ? -19.874 32.938 40.743 1.00 47.18 569 LYS A N 1
ATOM 552 C CA . LYS A 1 84 ? -18.887 32.371 39.865 1.00 47.77 569 LYS A CA 1
ATOM 553 C C . LYS A 1 84 ? -18.038 33.489 39.283 1.00 46.78 569 LYS A C 1
ATOM 554 O O . LYS A 1 84 ? -18.440 34.654 39.283 1.00 46.29 569 LYS A O 1
ATOM 560 N N . VAL A 1 85 ? -16.877 33.088 38.770 1.00 45.53 570 VAL A N 1
ATOM 561 C CA . VAL A 1 85 ? -15.939 33.955 38.118 1.00 44.76 570 VAL A CA 1
ATOM 562 C C . VAL A 1 85 ? -15.318 33.246 36.921 1.00 44.55 570 VAL A C 1
ATOM 563 O O . VAL A 1 85 ? -14.857 32.087 37.033 1.00 44.91 570 VAL A O 1
ATOM 567 N N . LYS A 1 86 ? -15.272 33.948 35.790 1.00 43.39 571 LYS A N 1
ATOM 568 C CA . LYS A 1 86 ? -14.583 33.460 34.612 1.00 43.11 571 LYS A CA 1
ATOM 569 C C . LYS A 1 86 ? -13.572 34.479 34.098 1.00 42.51 571 LYS A C 1
ATOM 570 O O . LYS A 1 86 ? -13.853 35.692 34.066 1.00 42.51 571 LYS A O 1
ATOM 576 N N . LEU A 1 87 ? -12.414 33.987 33.668 1.00 41.22 572 LEU A N 1
ATOM 577 C CA . LEU A 1 87 ? -11.408 34.803 33.046 1.00 40.51 572 LEU A CA 1
ATOM 578 C C . LEU A 1 87 ? -11.185 34.409 31.572 1.00 40.22 572 LEU A C 1
ATOM 579 O O . LEU A 1 87 ? -10.642 33.326 31.222 1.00 39.89 572 LEU A O 1
ATOM 584 N N . GLN A 1 88 ? -11.542 35.340 30.707 1.00 39.96 573 GLN A N 1
ATOM 585 C CA . GLN A 1 88 ? -11.225 35.258 29.293 1.00 39.63 573 GLN A CA 1
ATOM 586 C C . GLN A 1 88 ? -9.717 35.388 29.101 1.00 39.73 573 GLN A C 1
ATOM 587 O O . GLN A 1 88 ? -9.039 35.966 29.922 1.00 39.51 573 GLN A O 1
ATOM 593 N N . PRO A 1 89 ? -9.175 34.839 28.027 1.00 39.86 574 PRO A N 1
ATOM 594 C CA . PRO A 1 89 ? -7.725 34.897 27.862 1.00 40.00 574 PRO A CA 1
ATOM 595 C C . PRO A 1 89 ? -7.287 36.372 27.825 1.00 39.62 574 PRO A C 1
ATOM 596 O O . PRO A 1 89 ? -8.068 37.264 27.409 1.00 39.64 574 PRO A O 1
ATOM 600 N N . PRO A 1 90 ? -6.076 36.625 28.293 1.00 38.73 575 PRO A N 1
ATOM 601 C CA . PRO A 1 90 ? -5.531 37.964 28.276 1.00 38.57 575 PRO A CA 1
ATOM 602 C C . PRO A 1 90 ? -5.066 38.314 26.891 1.00 38.91 575 PRO A C 1
ATOM 603 O O . PRO A 1 90 ? -4.752 37.419 26.135 1.00 39.14 575 PRO A O 1
ATOM 607 N N . SER A 1 91 ? -4.988 39.611 26.606 1.00 39.51 576 SER A N 1
ATOM 608 C CA . SER A 1 91 ? -4.451 40.175 25.377 1.00 39.55 576 SER A CA 1
ATOM 609 C C . SER A 1 91 ? -3.040 39.677 25.084 1.00 39.77 576 SER A C 1
ATOM 610 O O . SER A 1 91 ? -2.638 39.718 23.924 1.00 40.98 576 SER A O 1
ATOM 613 N N . GLY A 1 92 ? -2.284 39.286 26.133 1.00 39.42 577 GLY A N 1
ATOM 614 C CA . GLY A 1 92 ? -0.894 38.804 26.062 1.00 38.36 577 GLY A CA 1
ATOM 615 C C . GLY A 1 92 ? -0.297 38.358 27.428 1.00 38.31 577 GLY A C 1
ATOM 616 O O . GLY A 1 92 ? -1.011 38.280 28.422 1.00 38.05 577 GLY A O 1
ATOM 617 N N . THR A 1 93 ? 1.009 38.067 27.503 1.00 38.11 578 THR A N 1
ATOM 618 C CA . THR A 1 93 ? 1.630 37.682 28.793 1.00 38.24 578 THR A CA 1
ATOM 619 C C . THR A 1 93 ? 2.965 38.345 29.134 1.00 37.84 578 THR A C 1
ATOM 620 O O . THR A 1 93 ? 3.551 38.031 30.151 1.00 37.30 578 THR A O 1
ATOM 624 N N . GLU A 1 94 ? 3.455 39.244 28.311 1.00 38.01 579 GLU A N 1
ATOM 625 C CA . GLU A 1 94 ? 4.665 39.972 28.657 1.00 39.16 579 GLU A CA 1
ATOM 626 C C . GLU A 1 94 ? 4.546 41.452 28.351 1.00 37.86 579 GLU A C 1
ATOM 627 O O . GLU A 1 94 ? 3.612 41.892 27.679 1.00 37.39 579 GLU A O 1
ATOM 633 N N . LEU A 1 95 ? 5.485 42.220 28.870 1.00 36.98 580 LEU A N 1
ATOM 634 C CA . LEU A 1 95 ? 5.500 43.646 28.608 1.00 37.11 580 LEU A CA 1
ATOM 635 C C . LEU A 1 95 ? 6.917 44.094 28.384 1.00 38.00 580 LEU A C 1
ATOM 636 O O . LEU A 1 95 ? 7.852 43.613 29.038 1.00 37.63 580 LEU A O 1
ATOM 641 N N . PRO A 1 96 ? 7.072 45.048 27.478 1.00 38.77 581 PRO A N 1
ATOM 642 C CA . PRO A 1 96 ? 8.391 45.616 27.235 1.00 39.23 581 PRO A CA 1
ATOM 643 C C . PRO A 1 96 ? 8.837 46.479 28.415 1.00 39.97 581 PRO A C 1
ATOM 644 O O . PRO A 1 96 ? 8.060 46.998 29.214 1.00 38.83 581 PRO A O 1
ATOM 648 N N . ALA A 1 97 ? 10.148 46.586 28.515 1.00 41.58 582 ALA A N 1
ATOM 649 C CA . ALA A 1 97 ? 10.793 47.526 29.398 1.00 42.47 582 ALA A CA 1
ATOM 650 C C . ALA A 1 97 ? 10.256 48.888 29.096 1.00 42.50 582 ALA A C 1
ATOM 651 O O . ALA A 1 97 ? 9.804 49.147 27.997 1.00 42.09 582 ALA A O 1
ATOM 653 N N . PHE A 1 98 ? 10.363 49.765 30.068 1.00 43.37 583 PHE A N 1
ATOM 654 C CA . PHE A 1 98 ? 10.012 51.164 29.879 1.00 44.11 583 PHE A CA 1
ATOM 655 C C . PHE A 1 98 ? 10.914 51.838 28.817 1.00 45.70 583 PHE A C 1
ATOM 656 O O . PHE A 1 98 ? 12.155 51.744 28.821 1.00 46.05 583 PHE A O 1
ATOM 664 N N . ASN A 1 99 ? 10.263 52.506 27.891 1.00 47.65 584 ASN A N 1
ATOM 665 C CA . ASN A 1 99 ? 10.960 53.227 26.854 1.00 49.74 584 ASN A CA 1
ATOM 666 C C . ASN A 1 99 ? 10.312 54.612 26.764 1.00 51.35 584 ASN A C 1
ATOM 667 O O . ASN A 1 99 ? 9.110 54.727 26.466 1.00 51.42 584 ASN A O 1
ATOM 672 N N . PRO A 1 100 ? 11.120 55.650 27.011 1.00 53.91 585 PRO A N 1
ATOM 673 C CA . PRO A 1 100 ? 10.630 57.032 27.029 1.00 55.93 585 PRO A CA 1
ATOM 674 C C . PRO A 1 100 ? 9.966 57.493 25.726 1.00 58.26 585 PRO A C 1
ATOM 675 O O . PRO A 1 100 ? 9.098 58.369 25.783 1.00 59.55 585 PRO A O 1
ATOM 679 N N . ILE A 1 101 ? 10.357 56.931 24.583 1.00 60.06 586 ILE A N 1
ATOM 680 C CA . ILE A 1 101 ? 9.838 57.409 23.306 1.00 61.57 586 ILE A CA 1
ATOM 681 C C . ILE A 1 101 ? 8.502 56.795 22.981 1.00 62.30 586 ILE A C 1
ATOM 682 O O . ILE A 1 101 ? 7.702 57.453 22.313 1.00 62.73 586 ILE A O 1
ATOM 687 N N . VAL A 1 102 ? 8.266 55.536 23.375 1.00 63.28 587 VAL A N 1
ATOM 688 C CA . VAL A 1 102 ? 7.006 54.871 22.986 1.00 63.66 587 VAL A CA 1
ATOM 689 C C . VAL A 1 102 ? 5.960 55.008 24.061 1.00 63.76 587 VAL A C 1
ATOM 690 O O . VAL A 1 102 ? 6.269 55.246 25.242 1.00 63.40 587 VAL A O 1
ATOM 694 N N . HIS A 1 103 ? 4.724 54.829 23.596 1.00 64.07 588 HIS A N 1
ATOM 695 C CA . HIS A 1 103 ? 3.514 54.766 24.415 1.00 64.43 588 HIS A CA 1
ATOM 696 C C . HIS A 1 103 ? 3.559 53.565 25.392 1.00 62.42 588 HIS A C 1
ATOM 697 O O . HIS A 1 103 ? 4.090 52.520 25.048 1.00 62.13 588 HIS A O 1
ATOM 704 N N . PRO A 1 104 ? 3.017 53.700 26.600 1.00 60.45 589 PRO A N 1
ATOM 705 C CA . PRO A 1 104 ? 3.103 52.600 27.572 1.00 59.08 589 PRO A CA 1
ATOM 706 C C . PRO A 1 104 ? 2.167 51.505 27.057 1.00 57.54 589 PRO A C 1
ATOM 707 O O . PRO A 1 104 ? 1.162 51.811 26.377 1.00 57.98 589 PRO A O 1
ATOM 711 N N . SER A 1 105 ? 2.522 50.256 27.309 1.00 54.99 590 SER A N 1
ATOM 712 C CA . SER A 1 105 ? 1.696 49.143 26.888 1.00 53.12 590 SER A CA 1
ATOM 713 C C . SER A 1 105 ? 0.923 48.584 28.063 1.00 50.99 590 SER A C 1
ATOM 714 O O . SER A 1 105 ? 1.344 48.691 29.214 1.00 51.69 590 SER A O 1
ATOM 717 N N . ALA A 1 106 ? -0.202 47.970 27.738 1.00 48.29 591 ALA A N 1
ATOM 718 C CA . ALA A 1 106 ? -1.068 47.334 28.691 1.00 46.16 591 ALA A CA 1
ATOM 719 C C . ALA A 1 106 ? -1.455 45.915 28.220 1.00 44.59 591 ALA A C 1
ATOM 720 O O . ALA A 1 106 ? -1.656 45.688 27.052 1.00 44.30 591 ALA A O 1
ATOM 722 N N . ILE A 1 107 ? -1.529 44.969 29.150 1.00 43.09 592 ILE A N 1
ATOM 723 C CA . ILE A 1 107 ? -2.246 43.725 28.953 1.00 41.67 592 ILE A CA 1
ATOM 724 C C . ILE A 1 107 ? -3.648 43.922 29.458 1.00 40.76 592 ILE A C 1
ATOM 725 O O . ILE A 1 107 ? -3.837 44.497 30.508 1.00 40.69 592 ILE A O 1
ATOM 730 N N . THR A 1 108 ? -4.632 43.484 28.685 1.00 40.17 593 THR A N 1
ATOM 731 C CA . THR A 1 108 ? -6.031 43.539 29.097 1.00 39.15 593 THR A CA 1
ATOM 732 C C . THR A 1 108 ? -6.549 42.113 29.249 1.00 38.91 593 THR A C 1
ATOM 733 O O . THR A 1 108 ? -6.145 41.230 28.513 1.00 38.23 593 THR A O 1
ATOM 737 N N . GLN A 1 109 ? -7.436 41.893 30.220 1.00 38.21 594 GLN A N 1
ATOM 738 C CA . GLN A 1 109 ? -8.025 40.590 30.439 1.00 37.21 594 GLN A CA 1
ATOM 739 C C . GLN A 1 109 ? -9.394 40.847 30.966 1.00 37.60 594 GLN A C 1
ATOM 740 O O . GLN A 1 109 ? -9.551 41.549 31.939 1.00 37.26 594 GLN A O 1
ATOM 746 N N . VAL A 1 110 ? -10.398 40.260 30.326 1.00 38.25 595 VAL A N 1
ATOM 747 C CA . VAL A 1 110 ? -11.779 40.363 30.801 1.00 38.48 595 VAL A CA 1
ATOM 748 C C . VAL A 1 110 ? -12.159 39.291 31.797 1.00 38.38 595 VAL A C 1
ATOM 749 O O . VAL A 1 110 ? -11.824 38.127 31.663 1.00 37.41 595 VAL A O 1
ATOM 753 N N . LEU A 1 111 ? -12.883 39.731 32.803 1.00 39.37 596 LEU A N 1
ATOM 754 C CA . LEU A 1 111 ? -13.166 38.929 33.964 1.00 39.63 596 LEU A CA 1
ATOM 755 C C . LEU A 1 111 ? -14.668 39.089 34.207 1.00 40.97 596 LEU A C 1
ATOM 756 O O . LEU A 1 111 ? -15.201 40.191 34.277 1.00 40.09 596 LEU A O 1
ATOM 761 N N . LEU A 1 112 ? -15.353 37.956 34.254 1.00 42.78 597 LEU A N 1
ATOM 762 C CA . LEU A 1 112 ? -16.797 37.937 34.407 1.00 44.21 597 LEU A CA 1
ATOM 763 C C . LEU A 1 112 ? -17.150 37.443 35.810 1.00 44.97 597 LEU A C 1
ATOM 764 O O . LEU A 1 112 ? -16.495 36.587 36.402 1.00 44.68 597 LEU A O 1
ATOM 769 N N . LEU A 1 113 ? -18.206 37.994 36.337 1.00 46.31 598 LEU A N 1
ATOM 770 C CA . LEU A 1 113 ? -18.566 37.705 37.693 1.00 48.13 598 LEU A CA 1
ATOM 771 C C . LEU A 1 113 ? -20.083 37.578 37.854 1.00 48.83 598 LEU A C 1
ATOM 772 O O . LEU A 1 113 ? -20.823 38.556 37.695 1.00 48.09 598 LEU A O 1
ATOM 777 N N . ALA A 1 114 ? -20.527 36.365 38.162 1.00 50.20 599 ALA A N 1
ATOM 778 C CA . ALA A 1 114 ? -21.956 36.050 38.268 1.00 51.17 599 ALA A CA 1
ATOM 779 C C . ALA A 1 114 ? -22.356 36.002 39.727 1.00 51.91 599 ALA A C 1
ATOM 780 O O . ALA A 1 114 ? -21.902 35.135 40.466 1.00 51.54 599 ALA A O 1
ATOM 782 N N . ASN A 1 115 ? -23.220 36.934 40.117 1.00 53.37 600 ASN A N 1
ATOM 783 C CA . ASN A 1 115 ? -23.711 37.061 41.479 1.00 55.14 600 ASN A CA 1
ATOM 784 C C . ASN A 1 115 ? -25.278 37.017 41.509 1.00 57.01 600 ASN A C 1
ATOM 785 O O . ASN A 1 115 ? -25.943 38.035 41.817 1.00 57.39 600 ASN A O 1
ATOM 790 N N . PRO A 1 116 ? -25.862 35.851 41.178 1.00 58.94 601 PRO A N 1
ATOM 791 C CA . PRO A 1 116 ? -27.325 35.649 41.237 1.00 59.42 601 PRO A CA 1
ATOM 792 C C . PRO A 1 116 ? -27.924 36.135 42.536 1.00 60.18 601 PRO A C 1
ATOM 793 O O . PRO A 1 116 ? -28.784 37.014 42.500 1.00 60.52 601 PRO A O 1
ATOM 797 N N . GLN A 1 117 ? -27.422 35.622 43.660 1.00 60.95 602 GLN A N 1
ATOM 798 C CA . GLN A 1 117 ? -27.973 35.935 44.990 1.00 61.40 602 GLN A CA 1
ATOM 799 C C . GLN A 1 117 ? -27.737 37.380 45.453 1.00 61.37 602 GLN A C 1
ATOM 800 O O . GLN A 1 117 ? -28.369 37.829 46.413 1.00 61.53 602 GLN A O 1
ATOM 806 N N . LYS A 1 118 ? -26.828 38.103 44.790 1.00 61.12 603 LYS A N 1
ATOM 807 C CA . LYS A 1 118 ? -26.677 39.558 44.981 1.00 60.84 603 LYS A CA 1
ATOM 808 C C . LYS A 1 118 ? -26.062 39.978 46.341 1.00 60.12 603 LYS A C 1
ATOM 809 O O . LYS A 1 118 ? -26.397 41.027 46.923 1.00 60.25 603 LYS A O 1
ATOM 815 N N . GLU A 1 119 ? -25.116 39.174 46.807 1.00 59.21 604 GLU A N 1
ATOM 816 C CA . GLU A 1 119 ? -24.378 39.460 48.043 1.00 58.98 604 GLU A CA 1
ATOM 817 C C . GLU A 1 119 ? -23.081 40.276 47.802 1.00 57.33 604 GLU A C 1
ATOM 818 O O . GLU A 1 119 ? -22.641 40.489 46.650 1.00 56.42 604 GLU A O 1
ATOM 824 N N . LYS A 1 120 ? -22.503 40.730 48.917 1.00 55.13 605 LYS A N 1
ATOM 825 C CA . LYS A 1 120 ? -21.246 41.468 48.925 1.00 53.23 605 LYS A CA 1
ATOM 826 C C . LYS A 1 120 ? -20.152 40.668 48.190 1.00 49.99 605 LYS A C 1
ATOM 827 O O . LYS A 1 120 ? -19.846 39.555 48.595 1.00 49.78 605 LYS A O 1
ATOM 833 N N . VAL A 1 121 ? -19.591 41.232 47.114 1.00 46.78 606 VAL A N 1
ATOM 834 C CA . VAL A 1 121 ? -18.445 40.638 46.418 1.00 44.23 606 VAL A CA 1
ATOM 835 C C . VAL A 1 121 ? -17.122 40.829 47.171 1.00 42.76 606 VAL A C 1
ATOM 836 O O . VAL A 1 121 ? -16.809 41.916 47.628 1.00 41.47 606 VAL A O 1
ATOM 840 N N . ARG A 1 122 ? -16.413 39.711 47.352 1.00 41.83 607 ARG A N 1
ATOM 841 C CA . ARG A 1 122 ? -14.996 39.646 47.713 1.00 40.71 607 ARG A CA 1
ATOM 842 C C . ARG A 1 122 ? -14.322 38.734 46.710 1.00 38.77 607 ARG A C 1
ATOM 843 O O . ARG A 1 122 ? -14.960 37.871 46.098 1.00 37.60 607 ARG A O 1
ATOM 851 N N . LEU A 1 123 ? -13.021 38.912 46.545 1.00 36.57 608 LEU A N 1
ATOM 852 C CA . LEU A 1 123 ? -12.292 38.245 45.485 1.00 34.60 608 LEU A CA 1
ATOM 853 C C . LEU A 1 123 ? -10.878 38.013 45.962 1.00 34.68 608 LEU A C 1
ATOM 854 O O . LEU A 1 123 ? -10.241 38.942 46.423 1.00 34.84 608 LEU A O 1
ATOM 859 N N . ARG A 1 124 ? -10.379 36.773 45.868 1.00 34.82 609 ARG A N 1
ATOM 860 C CA . ARG A 1 124 ? -8.946 36.496 46.045 1.00 34.42 609 ARG A CA 1
ATOM 861 C C . ARG A 1 124 ? -8.243 36.407 44.708 1.00 33.06 609 ARG A C 1
ATOM 862 O O . ARG A 1 124 ? -8.858 36.125 43.752 1.00 32.96 609 ARG A O 1
ATOM 870 N N . TYR A 1 125 ? -6.943 36.648 44.662 1.00 32.12 610 TYR A N 1
ATOM 871 C CA . TYR A 1 125 ? -6.230 36.611 43.422 1.00 31.91 610 TYR A CA 1
ATOM 872 C C . TYR A 1 125 ? -4.826 36.093 43.669 1.00 32.92 610 TYR A C 1
ATOM 873 O O . TYR A 1 125 ? -4.273 36.161 44.787 1.00 32.91 610 TYR A O 1
ATOM 882 N N . LYS A 1 126 ? -4.263 35.570 42.595 1.00 33.18 611 LYS A N 1
ATOM 883 C CA . LYS A 1 126 ? -2.894 35.106 42.575 1.00 34.06 611 LYS A CA 1
ATOM 884 C C . LYS A 1 126 ? -2.254 35.773 41.353 1.00 33.28 611 LYS A C 1
ATOM 885 O O . LYS A 1 126 ? -2.858 35.861 40.302 1.00 33.75 611 LYS A O 1
ATOM 891 N N . LEU A 1 127 ? -1.030 36.214 41.475 1.00 32.77 612 LEU A N 1
ATOM 892 C CA . LEU A 1 127 ? -0.365 36.833 40.355 1.00 33.09 612 LEU A CA 1
ATOM 893 C C . LEU A 1 127 ? 1.024 36.322 40.317 1.00 32.76 612 LEU A C 1
ATOM 894 O O . LEU A 1 127 ? 1.704 36.329 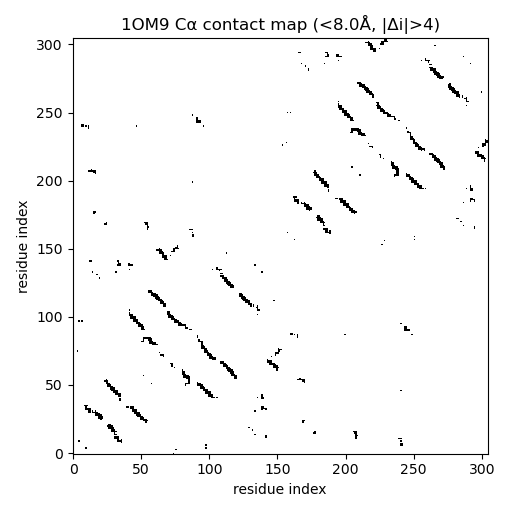41.313 1.00 32.89 612 LEU A O 1
ATOM 899 N N . THR A 1 128 ? 1.415 35.790 39.173 1.00 33.05 613 THR A N 1
ATOM 900 C CA . THR A 1 128 ? 2.757 35.297 38.985 1.00 33.56 613 THR A CA 1
ATOM 901 C C . THR A 1 128 ? 3.302 36.060 37.812 1.00 33.27 613 THR A C 1
ATOM 902 O O . THR A 1 128 ? 2.590 36.357 36.837 1.00 31.51 613 THR A O 1
ATOM 906 N N . PHE A 1 129 ? 4.537 36.484 37.938 1.00 33.40 614 PHE A N 1
ATOM 907 C CA . PHE A 1 129 ? 5.150 37.118 36.787 1.00 34.85 614 PHE A CA 1
ATOM 908 C C . PHE A 1 129 ? 6.662 36.989 36.949 1.00 36.30 614 PHE A C 1
ATOM 909 O O . PHE A 1 129 ? 7.175 36.601 38.027 1.00 35.41 614 PHE A O 1
ATOM 917 N N . THR A 1 130 ? 7.369 37.319 35.878 1.00 38.24 615 THR A N 1
ATOM 918 C CA . THR A 1 130 ? 8.840 37.208 35.869 1.00 40.23 615 THR A CA 1
ATOM 919 C C . THR A 1 130 ? 9.432 38.454 35.382 1.00 40.71 615 THR A C 1
ATOM 920 O O . THR A 1 130 ? 8.935 39.016 34.457 1.00 40.29 615 THR A O 1
ATOM 924 N N . MET A 1 131 ? 10.521 38.849 36.001 1.00 43.83 616 MET A N 1
ATOM 925 C CA . MET A 1 131 ? 11.223 40.095 35.660 1.00 46.48 616 MET A CA 1
ATOM 926 C C . MET A 1 131 ? 12.717 39.820 35.871 1.00 47.66 616 MET A C 1
ATOM 927 O O . MET A 1 131 ? 13.145 39.619 36.985 1.00 48.05 616 MET A O 1
ATOM 932 N N . GLY A 1 132 ? 13.499 39.757 34.796 1.00 49.60 617 GLY A N 1
ATOM 933 C CA . GLY A 1 132 ? 14.891 39.362 34.921 1.00 50.65 617 GLY A CA 1
ATOM 934 C C . GLY A 1 132 ? 15.035 37.925 35.417 1.00 52.15 617 GLY A C 1
ATOM 935 O O . GLY A 1 132 ? 14.328 37.010 34.948 1.00 51.69 617 GLY A O 1
ATOM 936 N N . ASP A 1 133 ? 15.942 37.746 36.382 1.00 53.61 618 ASP A N 1
ATOM 937 C CA . ASP A 1 133 ? 16.215 36.434 36.996 1.00 55.08 618 ASP A CA 1
ATOM 938 C C . ASP A 1 133 ? 15.224 36.110 38.102 1.00 54.40 618 ASP A C 1
ATOM 939 O O . ASP A 1 133 ? 15.380 35.090 38.806 1.00 54.72 618 ASP A O 1
ATOM 944 N N . GLN A 1 134 ? 14.230 36.976 38.301 1.00 52.95 619 GLN A N 1
ATOM 945 C CA . GLN A 1 134 ? 13.397 36.884 39.499 1.00 51.75 619 GLN A CA 1
ATOM 946 C C . GLN A 1 134 ? 11.967 36.508 39.088 1.00 49.53 619 GLN A C 1
ATOM 947 O O . GLN A 1 134 ? 11.425 36.994 38.085 1.00 49.59 619 GLN A O 1
ATOM 953 N N . THR A 1 135 ? 11.403 35.571 39.827 1.00 47.51 620 THR A N 1
ATOM 954 C CA . THR A 1 135 ? 9.984 35.272 39.778 1.00 45.84 620 THR A CA 1
ATOM 955 C C . THR A 1 135 ? 9.296 35.849 41.037 1.00 43.83 620 THR A C 1
ATOM 956 O O . THR A 1 135 ? 9.918 35.938 42.106 1.00 42.57 620 THR A O 1
ATOM 960 N N . TYR A 1 136 ? 8.042 36.287 40.855 1.00 41.92 621 TYR A N 1
ATOM 961 C CA . TYR A 1 136 ? 7.212 36.884 41.906 1.00 40.42 621 TYR A CA 1
ATOM 962 C C . TYR A 1 136 ? 5.860 36.157 42.054 1.00 39.59 621 TYR A C 1
ATOM 963 O O . TYR A 1 136 ? 5.166 35.809 41.083 1.00 40.77 621 TYR A O 1
ATOM 972 N N . ASN A 1 137 ? 5.472 35.918 43.283 1.00 38.60 622 ASN A N 1
ATOM 973 C CA . ASN A 1 137 ? 4.212 35.234 43.544 1.00 39.01 622 ASN A CA 1
ATOM 974 C C . ASN A 1 137 ? 3.430 36.008 44.595 1.00 37.85 622 ASN A C 1
ATOM 975 O O . ASN A 1 137 ? 3.850 36.113 45.757 1.00 37.23 622 ASN A O 1
ATOM 980 N N . GLU A 1 138 ? 2.324 36.581 44.156 1.00 36.38 623 GLU A N 1
ATOM 981 C CA . GLU A 1 138 ? 1.501 37.340 45.037 1.00 35.78 623 GLU A CA 1
ATOM 982 C C . GLU A 1 138 ? 0.213 36.626 45.198 1.00 35.25 623 GLU A C 1
ATOM 983 O O . GLU A 1 138 ? -0.298 36.004 44.254 1.00 34.83 623 GLU A O 1
ATOM 989 N N . MET A 1 139 ? -0.312 36.713 46.408 1.00 34.12 624 MET A N 1
ATOM 990 C CA . MET A 1 139 ? -1.655 36.292 46.677 1.00 34.44 624 MET A CA 1
ATOM 991 C C . MET A 1 139 ? -2.294 37.378 47.529 1.00 32.54 624 MET A C 1
ATOM 992 O O . MET A 1 139 ? -1.784 37.694 48.558 1.00 32.97 624 MET A O 1
ATOM 997 N N . GLY A 1 140 ? -3.409 37.923 47.104 1.00 30.92 625 GLY A N 1
ATOM 998 C CA . GLY A 1 140 ? -4.142 38.847 47.908 1.00 30.18 625 GLY A CA 1
ATOM 999 C C . GLY A 1 140 ? -5.622 38.927 47.587 1.00 30.44 625 GLY A C 1
ATOM 1000 O O . GLY A 1 140 ? -6.280 37.941 47.114 1.00 29.18 625 GLY A O 1
ATOM 1001 N N . ASP A 1 141 ? -6.186 40.105 47.844 1.00 29.74 626 ASP A N 1
ATOM 1002 C CA . ASP A 1 141 ? -7.610 40.199 47.738 1.00 29.99 626 ASP A CA 1
ATOM 1003 C C . ASP A 1 141 ? -8.118 41.567 47.459 1.00 30.33 626 ASP A C 1
ATOM 1004 O O . ASP A 1 141 ? -7.380 42.555 47.510 1.00 30.17 626 ASP A O 1
ATOM 1009 N N . VAL A 1 142 ? -9.392 41.597 47.056 1.00 31.84 627 VAL A N 1
ATOM 1010 C CA . VAL A 1 142 ? -10.063 42.821 46.608 1.00 32.51 627 VAL A CA 1
ATOM 1011 C C . VAL A 1 142 ? -11.500 42.869 47.203 1.00 33.65 627 VAL A C 1
ATOM 1012 O O . VAL A 1 142 ? -12.204 41.875 47.226 1.00 33.50 627 VAL A O 1
ATOM 1016 N N . ASP A 1 143 ? -11.919 44.015 47.715 1.00 34.18 628 ASP A N 1
ATOM 1017 C CA . ASP A 1 143 ? -13.310 44.161 48.093 1.00 35.76 628 ASP A CA 1
ATOM 1018 C C . ASP A 1 143 ? -13.940 45.504 47.722 1.00 36.25 628 ASP A C 1
ATOM 1019 O O . ASP A 1 143 ? -14.982 45.812 48.240 1.00 35.90 628 ASP A O 1
ATOM 1024 N N . GLN A 1 144 ? -13.326 46.307 46.859 1.00 37.48 629 GLN A N 1
ATOM 1025 C CA . GLN A 1 144 ? -13.949 47.560 46.426 1.00 38.62 629 GLN A CA 1
ATOM 1026 C C . GLN A 1 144 ? -14.720 47.321 45.155 1.00 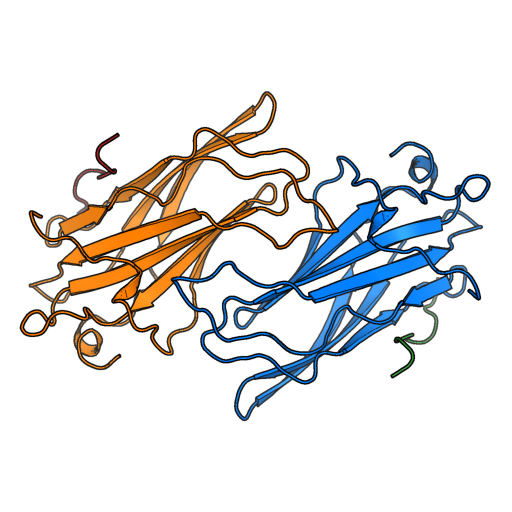38.06 629 GLN A C 1
ATOM 1027 O O . GLN A 1 144 ? -14.301 47.729 44.076 1.00 39.72 629 GLN A O 1
ATOM 1033 N N . PHE A 1 145 ? -15.854 46.636 45.280 1.00 37.29 630 PHE A N 1
ATOM 1034 C CA . PHE A 1 145 ? -16.732 46.346 44.126 1.00 36.22 630 PHE A CA 1
ATOM 1035 C C . PHE A 1 145 ? -17.954 47.231 44.200 1.00 36.60 630 PHE A C 1
ATOM 1036 O O . PHE A 1 145 ? -18.360 47.649 45.272 1.00 35.57 630 PHE A O 1
ATOM 1044 N N . PRO A 1 146 ? -18.538 47.558 43.067 1.00 38.25 631 PRO A N 1
ATOM 1045 C CA . PRO A 1 146 ? -19.791 48.315 43.114 1.00 39.84 631 PRO A CA 1
ATOM 1046 C C . PRO A 1 146 ? -20.873 47.421 43.711 1.00 41.24 631 PRO A C 1
ATOM 1047 O O . PRO A 1 146 ? -20.897 46.177 43.483 1.00 39.52 631 PRO A O 1
ATOM 1051 N N . PRO A 1 147 ? -21.727 48.028 44.522 1.00 43.99 632 PRO A N 1
ATOM 1052 C CA . PRO A 1 147 ? -22.808 47.268 45.169 1.00 45.33 632 PRO A CA 1
ATOM 1053 C C . PRO A 1 147 ? -23.627 46.527 44.110 1.00 46.65 632 PRO A C 1
ATOM 1054 O O . PRO A 1 147 ? -23.923 47.092 43.055 1.00 46.14 632 PRO A O 1
ATOM 1058 N N . PRO A 1 148 ? -23.980 45.275 44.385 1.00 48.88 633 PRO A N 1
ATOM 1059 C CA . PRO A 1 148 ? -24.523 44.379 43.351 1.00 50.38 633 PRO A CA 1
ATOM 1060 C C . PRO A 1 148 ? -25.856 44.754 42.745 1.00 52.09 633 PRO A C 1
ATOM 1061 O O . PRO A 1 148 ? -26.163 44.094 41.755 1.00 52.81 633 PRO A O 1
ATOM 1065 N N . GLU A 1 149 ? -26.610 45.702 43.310 1.00 54.02 634 GLU A N 1
ATOM 1066 C CA . GLU A 1 149 ? -27.904 46.128 42.767 1.00 55.73 634 GLU A CA 1
ATOM 1067 C C . GLU A 1 149 ? -27.662 47.085 41.618 1.00 56.28 634 GLU A C 1
ATOM 1068 O O . GLU A 1 149 ? -28.532 47.307 40.774 1.00 56.96 634 GLU A O 1
ATOM 1074 N N . THR A 1 150 ? -26.488 47.697 41.621 1.00 56.42 635 THR A N 1
ATOM 1075 C CA . THR A 1 150 ? -26.202 48.741 40.680 1.00 56.21 635 THR A CA 1
ATOM 1076 C C . THR A 1 150 ? -25.696 48.177 39.369 1.00 56.31 635 THR A C 1
ATOM 1077 O O . THR A 1 150 ? -25.500 48.926 38.443 1.00 56.17 635 THR A O 1
ATOM 1081 N N . TRP A 1 151 ? -25.541 46.862 39.267 1.00 56.75 636 TRP A N 1
ATOM 1082 C CA . TRP A 1 151 ? -24.852 46.278 38.115 1.00 57.54 636 TRP A CA 1
ATOM 1083 C C . TRP A 1 151 ? -25.548 46.458 36.750 1.00 59.25 636 TRP A C 1
ATOM 1084 O O . TRP A 1 151 ? -24.895 46.364 35.697 1.00 58.94 636 TRP A O 1
ATOM 1095 N N . GLY A 1 152 ? -26.867 46.701 36.784 1.00 61.26 637 GLY A N 1
ATOM 1096 C CA . GLY A 1 152 ? -27.644 47.123 35.620 1.00 62.08 637 GLY A CA 1
ATOM 1097 C C . GLY A 1 152 ? -27.558 48.622 35.319 1.00 63.04 637 GLY A C 1
ATOM 1098 O O . GLY A 1 152 ? -27.560 49.030 34.163 1.00 63.86 637 GLY A O 1
ATOM 1099 N N . SER A 1 153 ? -27.467 49.457 36.343 1.00 64.24 638 SER A N 1
ATOM 1100 C CA . SER A 1 153 ? -27.508 50.926 36.157 1.00 64.97 638 SER A CA 1
ATOM 1101 C C . SER A 1 153 ? -26.152 51.703 36.028 1.00 65.43 638 SER A C 1
ATOM 1102 O O . SER A 1 153 ? -26.074 52.850 36.467 1.00 65.67 638 SER A O 1
ATOM 1105 N N . LEU A 1 154 ? -25.130 51.116 35.381 1.00 66.01 639 LEU A N 1
ATOM 1106 C CA . LEU A 1 154 ? -23.790 51.750 35.196 1.00 66.12 639 LEU A CA 1
ATOM 1107 C C . LEU A 1 154 ? -23.442 51.936 33.729 1.00 66.25 639 LEU A C 1
ATOM 1108 O O . LEU A 1 154 ? -22.285 52.107 33.312 1.00 65.69 639 LEU A O 1
ATOM 1114 N N . ASP B 2 3 ? -19.005 33.359 54.010 1.00 55.82 3 ASP P N 1
ATOM 1115 C CA . ASP B 2 3 ? -19.324 32.710 52.711 1.00 56.25 3 ASP P CA 1
ATOM 1116 C C . ASP B 2 3 ? -17.981 32.246 52.196 1.00 54.51 3 ASP P C 1
ATOM 1117 O O . ASP B 2 3 ? -17.097 33.065 51.909 1.00 54.04 3 ASP P O 1
ATOM 1122 N N . ASP B 2 4 ? -17.793 30.938 52.104 1.00 51.97 4 ASP P N 1
ATOM 1123 C CA . ASP B 2 4 ? -16.455 30.497 51.804 1.00 51.16 4 ASP P CA 1
ATOM 1124 C C . ASP B 2 4 ? -16.214 30.496 50.314 1.00 49.32 4 ASP P C 1
ATOM 1125 O O . ASP B 2 4 ? -17.161 30.531 49.511 1.00 48.77 4 ASP P O 1
ATOM 1130 N N . PHE B 2 5 ? -14.923 30.508 49.976 1.00 46.98 5 PHE P N 1
ATOM 1131 C CA . PHE B 2 5 ? -14.476 30.773 48.628 1.00 45.46 5 PHE P CA 1
ATOM 1132 C C . PHE B 2 5 ? -14.443 29.529 47.781 1.00 45.65 5 PHE P C 1
ATOM 1133 O O . PHE B 2 5 ? -14.206 28.409 48.291 1.00 45.79 5 PHE P O 1
ATOM 1141 N N . GLY B 2 6 ? -14.687 29.741 46.480 1.00 44.94 6 GLY P N 1
ATOM 1142 C CA . GLY B 2 6 ? -14.479 28.744 45.460 1.00 44.37 6 GLY P CA 1
ATOM 1143 C C . GLY B 2 6 ? -12.997 28.511 45.202 1.00 43.96 6 GLY P C 1
ATOM 1144 O O . GLY B 2 6 ? -12.127 29.006 45.936 1.00 43.69 6 GLY P O 1
ATOM 1145 N N . GLY B 2 7 ? -12.712 27.717 44.164 1.00 43.08 7 GLY P N 1
ATOM 1146 C CA . GLY B 2 7 ? -11.346 27.449 43.758 1.00 41.94 7 GLY P CA 1
ATOM 1147 C C . GLY B 2 7 ? -10.902 28.597 42.887 1.00 41.08 7 GLY P C 1
ATOM 1148 O O . GLY B 2 7 ? -11.743 29.390 42.453 1.00 40.79 7 GLY P O 1
ATOM 1149 N N . PHE B 2 8 ? -9.599 28.699 42.657 1.00 40.26 8 PHE P N 1
ATOM 1150 C CA . PHE B 2 8 ? -9.066 29.698 41.752 1.00 40.25 8 PHE P CA 1
ATOM 1151 C C . PHE B 2 8 ? -9.288 29.251 40.341 1.00 40.44 8 PHE P C 1
ATOM 1152 O O . PHE B 2 8 ? -8.988 28.107 39.982 1.00 39.62 8 PHE P O 1
ATOM 1160 N N . GLU B 2 9 ? -9.825 30.187 39.569 1.00 40.61 9 GLU P N 1
ATOM 1161 C CA . GLU B 2 9 ? -9.985 30.064 38.150 1.00 41.78 9 GLU P CA 1
ATOM 1162 C C . GLU B 2 9 ? -8.860 30.822 37.422 1.00 42.08 9 GLU P C 1
ATOM 1163 O O . GLU B 2 9 ? -8.371 31.851 37.894 1.00 42.31 9 GLU P O 1
ATOM 1169 N N . ALA B 2 10 ? -8.432 30.299 36.282 1.00 42.50 10 ALA P N 1
ATOM 1170 C CA . ALA B 2 10 ? -7.598 31.052 35.358 1.00 43.31 10 ALA P CA 1
ATOM 1171 C C . ALA B 2 10 ? -8.186 30.922 33.933 1.00 44.59 10 ALA P C 1
ATOM 1172 O O . ALA B 2 10 ? -9.290 30.399 33.739 1.00 45.01 10 ALA P O 1
ATOM 1174 N N . ALA B 2 11 ? -7.470 31.407 32.939 1.00 45.40 11 ALA P N 1
ATOM 1175 C CA . ALA B 2 11 ? -7.914 31.241 31.582 1.00 46.56 11 ALA P CA 1
ATOM 1176 C C . ALA B 2 11 ? -7.242 30.041 30.947 1.00 48.32 11 ALA P C 1
ATOM 1177 O O . ALA B 2 11 ? -6.091 29.699 31.313 1.00 48.11 11 ALA P O 1
ATOM 1179 N N . GLU B 2 12 ? -7.968 29.404 29.999 1.00 50.89 12 GLU P N 1
ATOM 1180 C CA . GLU B 2 12 ? -7.411 28.362 29.100 1.00 52.68 12 GLU P CA 1
ATOM 1181 C C . GLU B 2 12 ? -6.124 28.869 28.451 1.00 52.64 12 GLU P C 1
ATOM 1182 O O . GLU B 2 12 ? -6.176 29.777 27.634 1.00 54.18 12 GLU P O 1
ATOM 1188 N N . THR B 2 13 ? -4.992 28.304 28.854 1.00 52.66 13 THR P N 1
ATOM 1189 C CA . THR B 2 13 ? -3.698 28.515 28.204 1.00 53.23 13 THR P CA 1
ATOM 1190 C C . THR B 2 13 ? -3.462 27.421 27.169 1.00 52.85 13 THR P C 1
ATOM 1191 O O . THR B 2 13 ? -3.374 26.250 27.562 1.00 53.28 13 THR P O 1
ATOM 1195 N N . ALA C 1 13 ? 20.640 76.762 31.582 1.00 51.09 498 ALA B N 1
ATOM 1196 C CA . ALA C 1 13 ? 19.318 76.432 31.038 1.00 50.59 498 ALA B CA 1
ATOM 1197 C C . ALA C 1 13 ? 19.030 76.915 29.612 1.00 51.61 498 ALA B C 1
ATOM 1198 O O . ALA C 1 13 ? 17.866 77.245 29.280 1.00 52.07 498 ALA B O 1
ATOM 1200 N N . SER C 1 14 ? 20.067 76.981 28.765 1.00 52.53 499 SER B N 1
ATOM 1201 C CA . SER C 1 14 ? 19.856 76.927 27.314 1.00 52.83 499 SER B CA 1
ATOM 1202 C C . SER C 1 14 ? 19.879 75.459 26.885 1.00 53.54 499 SER B C 1
ATOM 1203 O O . SER C 1 14 ? 19.533 75.117 25.721 1.00 53.25 499 SER B O 1
ATOM 1206 N N . ILE C 1 15 ? 20.251 74.585 27.833 1.00 54.73 500 ILE B N 1
ATOM 1207 C CA . ILE C 1 15 ? 20.243 73.107 27.623 1.00 55.30 500 ILE B CA 1
ATOM 1208 C C . ILE C 1 15 ? 18.846 72.458 27.492 1.00 55.34 500 ILE B C 1
ATOM 1209 O O . ILE C 1 15 ? 17.973 72.623 28.372 1.00 55.41 500 ILE B O 1
ATOM 1214 N N . THR C 1 16 ? 18.680 71.736 26.382 1.00 55.23 501 THR B N 1
ATOM 1215 C CA . THR C 1 16 ? 17.563 70.867 26.139 1.00 55.67 501 THR B CA 1
ATOM 1216 C C . THR C 1 16 ? 18.104 69.443 25.993 1.00 55.57 501 THR B C 1
ATOM 1217 O O . THR C 1 16 ? 19.254 69.238 25.622 1.00 56.50 501 THR B O 1
ATOM 1221 N N . VAL C 1 17 ? 17.256 68.477 26.298 1.00 54.86 502 VAL B N 1
ATOM 1222 C CA . VAL C 1 17 ? 17.538 67.067 26.119 1.00 54.45 502 VAL B CA 1
ATOM 1223 C C . VAL C 1 17 ? 16.334 66.460 25.391 1.00 54.22 502 VAL B C 1
ATOM 1224 O O . VAL C 1 17 ? 15.267 66.363 25.984 1.00 54.40 502 VAL B O 1
ATOM 1228 N N . PRO C 1 18 ? 16.449 66.102 24.112 1.00 53.87 503 PRO B N 1
ATOM 1229 C CA . PRO C 1 18 ? 15.294 65.500 23.434 1.00 53.31 503 PRO B CA 1
ATOM 1230 C C . PRO C 1 18 ? 15.051 64.069 23.977 1.00 52.86 503 PRO B C 1
ATOM 1231 O O . PRO C 1 18 ? 15.969 63.370 24.411 1.00 51.45 503 PRO B O 1
ATOM 1235 N N . LEU C 1 19 ? 13.788 63.674 23.946 1.00 52.81 504 LEU B N 1
ATOM 1236 C CA . LEU C 1 19 ? 13.302 62.442 24.540 1.00 52.71 504 LEU B CA 1
ATOM 1237 C C . LEU C 1 19 ? 14.016 61.255 23.889 1.00 53.40 504 LEU B C 1
ATOM 1238 O O . LEU C 1 19 ? 14.465 60.325 24.570 1.00 52.35 504 LEU B O 1
ATOM 1243 N N . GLU C 1 20 ? 14.146 61.343 22.562 1.00 54.63 505 GLU B N 1
ATOM 1244 C CA . GLU C 1 20 ? 14.788 60.327 21.704 1.00 55.58 505 GLU B CA 1
ATOM 1245 C C . GLU C 1 20 ? 16.173 59.907 22.186 1.00 55.17 505 GLU B C 1
ATOM 1246 O O . GLU C 1 20 ? 16.619 58.813 21.895 1.00 55.53 505 GLU B O 1
ATOM 1252 N N . SER C 1 21 ? 16.848 60.806 22.898 1.00 54.77 506 SER B N 1
ATOM 1253 C CA . SER C 1 21 ? 18.269 60.684 23.203 1.00 54.75 506 SER B CA 1
ATOM 1254 C C . SER C 1 21 ? 18.559 60.078 24.566 1.00 54.19 506 SER B C 1
ATOM 1255 O O . SER C 1 21 ? 19.722 59.850 24.926 1.00 53.49 506 SER B O 1
ATOM 1258 N N . ILE C 1 22 ? 17.500 59.847 25.334 1.00 53.98 507 ILE B N 1
ATOM 1259 C CA . ILE C 1 22 ? 17.645 59.365 26.704 1.00 53.85 507 ILE B CA 1
ATOM 1260 C C . ILE C 1 22 ? 17.674 57.851 26.735 1.00 53.84 507 ILE B C 1
ATOM 1261 O O . ILE C 1 22 ? 16.811 57.190 26.167 1.00 54.13 507 ILE B O 1
ATOM 1266 N N . LYS C 1 23 ? 18.682 57.315 27.393 1.00 54.37 508 LYS B N 1
ATOM 1267 C CA . LYS C 1 23 ? 18.778 55.893 27.564 1.00 55.42 508 LYS B CA 1
ATOM 1268 C C . LYS C 1 23 ? 18.378 55.612 28.991 1.00 55.40 508 LYS B C 1
ATOM 1269 O O . LYS C 1 23 ? 18.985 56.149 29.903 1.00 54.80 508 LYS B O 1
ATOM 1275 N N . PRO C 1 24 ? 17.325 54.801 29.152 1.00 55.59 509 PRO B N 1
ATOM 1276 C CA . PRO C 1 24 ? 16.763 54.480 30.475 1.00 55.51 509 PRO B CA 1
ATOM 1277 C C . PRO C 1 24 ? 17.769 53.793 31.383 1.00 54.79 509 PRO B C 1
ATOM 1278 O O . PRO C 1 24 ? 18.545 52.993 30.883 1.00 54.85 509 PRO B O 1
ATOM 1282 N N . SER C 1 25 ? 17.743 54.099 32.680 1.00 54.06 510 SER B N 1
ATOM 1283 C CA . SER C 1 25 ? 18.600 53.412 33.652 1.00 53.54 510 SER B CA 1
ATOM 1284 C C . SER C 1 25 ? 17.997 52.098 34.101 1.00 53.08 510 SER B C 1
ATOM 1285 O O . SER C 1 25 ? 16.986 51.664 33.582 1.00 53.23 510 SER B O 1
ATOM 1288 N N . ASN C 1 26 ? 18.667 51.458 35.050 1.00 52.58 511 ASN B N 1
ATOM 1289 C CA . ASN C 1 26 ? 18.149 50.290 35.717 1.00 52.21 511 ASN B CA 1
ATOM 1290 C C . ASN C 1 26 ? 17.457 50.583 37.059 1.00 50.27 511 ASN B C 1
ATOM 1291 O O . ASN C 1 26 ? 17.046 49.681 37.786 1.00 49.99 511 ASN B O 1
ATOM 1296 N N . ILE C 1 27 ? 17.341 51.851 37.389 1.00 48.34 512 ILE B N 1
ATOM 1297 C CA . ILE C 1 27 ? 16.734 52.227 38.654 1.00 46.92 512 ILE B CA 1
ATOM 1298 C C . ILE C 1 27 ? 15.231 52.020 38.517 1.00 45.55 512 ILE B C 1
ATOM 1299 O O . ILE C 1 27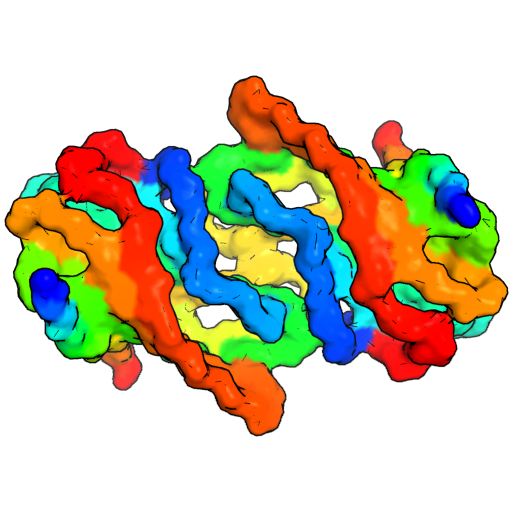 ? 14.637 52.245 37.448 1.00 44.82 512 ILE B O 1
ATOM 1304 N N . LEU C 1 28 ? 14.613 51.515 39.581 1.00 43.89 513 LEU B N 1
ATOM 1305 C CA . LEU C 1 28 ? 13.168 51.430 39.553 1.00 42.23 513 LEU B CA 1
ATOM 1306 C C . LEU C 1 28 ? 12.621 52.844 39.469 1.00 39.02 513 LEU B C 1
ATOM 1307 O O . LEU C 1 28 ? 13.244 53.780 39.937 1.00 36.57 513 LEU B O 1
ATOM 1312 N N . PRO C 1 29 ? 11.434 52.960 38.906 1.00 36.30 514 PRO B N 1
ATOM 1313 C CA . PRO C 1 29 ? 10.682 54.198 38.972 1.00 35.41 514 PRO B CA 1
ATOM 1314 C C . PRO C 1 29 ? 10.199 54.522 40.396 1.00 33.66 514 PRO B C 1
ATOM 1315 O O . PRO C 1 29 ? 10.172 53.728 41.348 1.00 32.45 514 PRO B O 1
ATOM 1319 N N . VAL C 1 30 ? 9.787 55.758 40.521 1.00 32.28 515 VAL B N 1
ATOM 1320 C CA . VAL C 1 30 ? 9.289 56.233 41.799 1.00 31.10 515 VAL B CA 1
ATOM 1321 C C . VAL C 1 30 ? 7.968 56.842 41.571 1.00 28.98 515 VAL B C 1
ATOM 1322 O O . VAL C 1 30 ? 7.776 57.638 40.678 1.00 29.96 515 VAL B O 1
ATOM 1326 N N . THR C 1 31 ? 7.030 56.490 42.397 1.00 27.99 516 THR B N 1
ATOM 1327 C CA . THR C 1 31 ? 5.698 57.038 42.255 1.00 27.59 516 THR B CA 1
ATOM 1328 C C . THR C 1 31 ? 5.665 58.309 43.027 1.00 27.11 516 THR B C 1
ATOM 1329 O O . THR C 1 31 ? 5.963 58.281 44.229 1.00 27.63 516 THR B O 1
ATOM 1333 N N . VAL C 1 32 ? 5.290 59.391 42.350 1.00 25.76 517 VAL B N 1
ATOM 1334 C CA . VAL C 1 32 ? 5.233 60.728 42.961 1.00 26.00 517 VAL B CA 1
ATOM 1335 C C . VAL C 1 32 ? 3.864 61.063 43.505 1.00 25.38 517 VAL B C 1
ATOM 1336 O O . VAL C 1 32 ? 3.742 61.573 44.579 1.00 25.43 517 VAL B O 1
ATOM 1340 N N . TYR C 1 33 ? 2.850 60.699 42.751 1.00 26.20 518 TYR B N 1
ATOM 1341 C CA . TYR C 1 33 ? 1.487 61.030 43.033 1.00 26.19 518 TYR B CA 1
ATOM 1342 C C . TYR C 1 33 ? 0.624 59.956 42.466 1.00 25.82 518 TYR B C 1
ATOM 1343 O O . TYR C 1 33 ? 0.865 59.519 41.387 1.00 22.69 518 TYR B O 1
ATOM 1352 N N . ASP C 1 34 ? -0.406 59.555 43.200 1.00 27.77 519 ASP B N 1
ATOM 1353 C CA . ASP C 1 34 ? -1.322 58.505 42.736 1.00 29.01 519 ASP B CA 1
ATOM 1354 C C . ASP C 1 34 ? -2.711 58.705 43.342 1.00 27.81 519 ASP B C 1
ATOM 1355 O O . ASP C 1 34 ? -2.942 58.346 44.439 1.00 28.88 519 ASP B O 1
ATOM 1360 N N . GLN C 1 35 ? -3.573 59.400 42.645 1.00 27.18 520 GLN B N 1
ATOM 1361 C CA . GLN C 1 35 ? -4.943 59.637 43.098 1.00 27.26 520 GLN B CA 1
ATOM 1362 C C . GLN C 1 35 ? -5.865 59.943 41.904 1.00 26.78 520 GLN B C 1
ATOM 1363 O O . GLN C 1 35 ? -5.413 60.432 40.880 1.00 25.90 520 GLN B O 1
ATOM 1369 N N . HIS C 1 36 ? -7.163 59.681 42.073 1.00 27.62 521 HIS B N 1
ATOM 1370 C CA . HIS C 1 36 ? -8.234 59.923 41.060 1.00 27.59 521 HIS B CA 1
ATOM 1371 C C . HIS C 1 36 ? -7.939 59.310 39.673 1.00 28.09 521 HIS B C 1
ATOM 1372 O O . HIS C 1 36 ? -8.385 59.807 38.638 1.00 27.23 521 HIS B O 1
ATOM 1379 N N . GLY C 1 37 ? -7.215 58.192 39.663 1.00 29.14 522 GLY B N 1
ATOM 1380 C CA . GLY C 1 37 ? -6.891 57.526 38.428 1.00 28.76 522 GLY B CA 1
ATOM 1381 C C . GLY C 1 37 ? -5.734 58.174 37.725 1.00 28.65 522 GLY B C 1
ATOM 1382 O O . GLY C 1 37 ? -5.431 57.856 36.581 1.00 30.48 522 GLY B O 1
ATOM 1383 N N . PHE C 1 38 ? -5.064 59.061 38.431 1.00 28.16 523 PHE B N 1
ATOM 1384 C CA . PHE C 1 38 ? -3.994 59.840 37.870 1.00 27.88 523 PHE B CA 1
ATOM 1385 C C . PHE C 1 38 ? -2.716 59.587 38.670 1.00 26.47 523 PHE B C 1
ATOM 1386 O O . PHE C 1 38 ? -2.700 59.544 39.900 1.00 26.42 523 PHE B O 1
ATOM 1394 N N . ARG C 1 39 ? -1.645 59.431 37.943 1.00 25.60 524 ARG B N 1
ATOM 1395 C CA . ARG C 1 39 ? -0.421 58.978 38.498 1.00 26.20 524 ARG B CA 1
ATOM 1396 C C . ARG C 1 39 ? 0.793 59.678 37.884 1.00 24.65 524 ARG B C 1
ATOM 1397 O O . ARG C 1 39 ? 0.923 59.721 36.690 1.00 24.02 524 ARG B O 1
ATOM 1405 N N . ILE C 1 40 ? 1.705 60.171 38.694 1.00 24.34 525 ILE B N 1
ATOM 1406 C CA . ILE C 1 40 ? 2.970 60.720 38.202 1.00 24.97 525 ILE B CA 1
ATOM 1407 C C . ILE C 1 40 ? 4.105 59.824 38.653 1.00 24.91 525 ILE B C 1
ATOM 1408 O O . ILE C 1 40 ? 4.101 59.418 39.776 1.00 23.39 525 ILE B O 1
ATOM 1413 N N . LEU C 1 41 ? 5.068 59.565 37.770 1.00 26.52 526 LEU B N 1
ATOM 1414 C CA . LEU C 1 41 ? 6.250 58.756 38.042 1.00 28.43 526 LEU B CA 1
ATOM 1415 C C . LEU C 1 41 ? 7.520 59.433 37.549 1.00 28.11 526 LEU B C 1
ATOM 1416 O O . LEU C 1 41 ? 7.533 60.014 36.489 1.00 28.03 526 LEU B O 1
ATOM 1421 N N . PHE C 1 42 ? 8.617 59.199 38.246 1.00 28.13 527 PHE B N 1
ATOM 1422 C CA . PHE C 1 42 ? 9.943 59.604 37.816 1.00 27.97 527 PHE B CA 1
ATOM 1423 C C . PHE C 1 42 ? 10.697 58.361 37.327 1.00 29.23 527 PHE B C 1
ATOM 1424 O O . PHE C 1 42 ? 10.768 57.350 38.011 1.00 28.85 527 PHE B O 1
ATOM 1432 N N . HIS C 1 43 ? 11.284 58.443 36.158 1.00 30.80 528 HIS B N 1
ATOM 1433 C CA . HIS C 1 43 ? 12.337 57.532 35.801 1.00 33.16 528 HIS B CA 1
ATOM 1434 C C . HIS C 1 43 ? 13.638 58.339 35.718 1.00 35.06 528 HIS B C 1
ATOM 1435 O O . HIS C 1 43 ? 13.669 59.426 35.166 1.00 36.29 528 HIS B O 1
ATOM 1442 N N . PHE C 1 44 ? 14.706 57.819 36.278 1.00 37.01 529 PHE B N 1
ATOM 1443 C CA . PHE C 1 44 ? 16.000 58.463 36.256 1.00 38.93 529 PHE B CA 1
ATOM 1444 C C . PHE C 1 44 ? 16.903 57.913 35.148 1.00 41.31 529 PHE B C 1
ATOM 1445 O O . PHE C 1 44 ? 17.013 56.671 34.938 1.00 41.10 529 PHE B O 1
ATOM 1453 N N . ALA C 1 45 ? 17.575 58.835 34.460 1.00 43.93 530 ALA B N 1
ATOM 1454 C CA . ALA C 1 45 ? 18.647 58.456 33.522 1.00 46.14 530 ALA B CA 1
ATOM 1455 C C . ALA C 1 45 ? 19.854 59.348 33.662 1.00 47.99 530 ALA B C 1
ATOM 1456 O O . ALA C 1 45 ? 19.766 60.527 34.017 1.00 47.12 530 ALA B O 1
ATOM 1458 N N . ARG C 1 46 ? 20.988 58.706 33.391 1.00 51.65 531 ARG B N 1
ATOM 1459 C CA . ARG C 1 46 ? 22.258 59.320 33.045 1.00 53.22 531 ARG B CA 1
ATOM 1460 C C . ARG C 1 46 ? 22.025 60.375 31.987 1.00 54.14 531 ARG B C 1
ATOM 1461 O O . ARG C 1 46 ? 21.239 60.163 31.030 1.00 53.78 531 ARG B O 1
ATOM 1469 N N . ASP C 1 47 ? 22.677 61.523 32.205 1.00 55.50 532 ASP B N 1
ATOM 1470 C CA . ASP C 1 47 ? 22.770 62.603 31.230 1.00 56.71 532 ASP B CA 1
ATOM 1471 C C . ASP C 1 47 ? 23.475 62.057 29.972 1.00 57.85 532 ASP B C 1
ATOM 1472 O O . ASP C 1 47 ? 24.613 61.582 30.068 1.00 58.26 532 ASP B O 1
ATOM 1477 N N . PRO C 1 48 ? 22.806 62.087 28.815 1.00 59.06 533 PRO B N 1
ATOM 1478 C CA . PRO C 1 48 ? 23.337 61.437 27.604 1.00 60.22 533 PRO B CA 1
ATOM 1479 C C . PRO C 1 48 ? 24.503 62.209 26.968 1.00 61.95 533 PRO B C 1
ATOM 1480 O O . PRO C 1 48 ? 25.378 61.566 26.332 1.00 62.28 533 PRO B O 1
ATOM 1484 N N . LEU C 1 49 ? 24.485 63.545 27.133 1.00 63.04 534 LEU B N 1
ATOM 1485 C CA . LEU C 1 49 ? 25.586 64.449 26.741 1.00 64.12 534 LEU B CA 1
ATOM 1486 C C . LEU C 1 49 ? 26.809 64.272 27.640 1.00 64.61 534 LEU B C 1
ATOM 1487 O O . LEU C 1 49 ? 26.709 64.493 28.868 1.00 64.42 534 LEU B O 1
ATOM 1492 N N . PRO C 1 50 ? 27.953 63.891 27.037 1.00 65.13 535 PRO B N 1
ATOM 1493 C CA . PRO C 1 50 ? 29.234 63.826 27.769 1.00 65.23 535 PRO B CA 1
ATOM 1494 C C . PRO C 1 50 ? 29.614 65.136 28.428 1.00 64.98 535 PRO B C 1
ATOM 1495 O O . PRO C 1 50 ? 29.098 66.210 28.049 1.00 64.89 535 PRO B O 1
ATOM 1499 N N . GLY C 1 51 ? 30.504 65.043 29.408 1.00 64.98 536 GLY B N 1
ATOM 1500 C CA . GLY C 1 51 ? 31.092 66.224 30.014 1.00 65.39 536 GLY B CA 1
ATOM 1501 C C . GLY C 1 51 ? 30.262 66.924 31.081 1.00 65.97 536 GLY B C 1
ATOM 1502 O O . GLY C 1 51 ? 30.623 68.030 31.489 1.00 65.94 536 GLY B O 1
ATOM 1503 N N . ARG C 1 52 ? 29.161 66.314 31.534 1.00 66.50 537 ARG B N 1
ATOM 1504 C CA . ARG C 1 52 ? 28.410 66.846 32.681 1.00 66.58 537 ARG B CA 1
ATOM 1505 C C . ARG C 1 52 ? 27.831 65.669 33.515 1.00 66.01 537 ARG B C 1
ATOM 1506 O O . ARG C 1 52 ? 26.695 65.193 33.283 1.00 65.99 537 ARG B O 1
ATOM 1514 N N . SER C 1 53 ? 28.640 65.213 34.479 1.00 65.01 538 SER B N 1
ATOM 1515 C CA . SER C 1 53 ? 28.234 64.165 35.449 1.00 63.97 538 SER B CA 1
ATOM 1516 C C . SER C 1 53 ? 27.407 64.701 36.648 1.00 62.96 538 SER B C 1
ATOM 1517 O O . SER C 1 53 ? 27.033 63.935 37.552 1.00 63.06 538 SER B O 1
ATOM 1520 N N . ASP C 1 54 ? 27.116 66.005 36.654 1.00 60.68 539 ASP B N 1
ATOM 1521 C CA . ASP C 1 54 ? 26.407 66.620 37.773 1.00 58.91 539 ASP B CA 1
ATOM 1522 C C . ASP C 1 54 ? 24.955 66.963 37.362 1.00 56.80 539 ASP B C 1
ATOM 1523 O O . ASP C 1 54 ? 24.248 67.720 38.030 1.00 55.43 539 ASP B O 1
ATOM 1528 N N . VAL C 1 55 ? 24.525 66.413 36.233 1.00 54.82 540 VAL B N 1
ATOM 1529 C CA . VAL C 1 55 ? 23.129 66.535 35.814 1.00 53.19 540 VAL B CA 1
ATOM 1530 C C . VAL C 1 55 ? 22.415 65.181 35.898 1.00 50.92 540 VAL B C 1
ATOM 1531 O O . VAL C 1 55 ? 22.848 64.186 35.277 1.00 50.30 540 VAL B O 1
ATOM 1535 N N . LEU C 1 56 ? 21.337 65.157 36.692 1.00 48.38 541 LEU B N 1
ATOM 1536 C CA . LEU C 1 56 ? 20.332 64.077 36.607 1.00 45.92 541 LEU B CA 1
ATOM 1537 C C . LEU C 1 56 ? 19.216 64.432 35.641 1.00 43.84 541 LEU B C 1
ATOM 1538 O O . LEU C 1 56 ? 18.739 65.569 35.638 1.00 41.92 541 LEU B O 1
ATOM 1543 N N . VAL C 1 57 ? 18.848 63.445 34.802 1.00 41.99 542 VAL B N 1
ATOM 1544 C CA . VAL C 1 57 ? 17.651 63.511 33.970 1.00 40.25 542 VAL B CA 1
ATOM 1545 C C . VAL C 1 57 ? 16.529 62.740 34.627 1.00 38.75 542 VAL B C 1
ATOM 1546 O O . VAL C 1 57 ? 16.659 61.579 35.007 1.00 36.86 542 VAL B O 1
ATOM 1550 N N . VAL C 1 58 ? 15.397 63.413 34.743 1.00 37.77 543 VAL B N 1
ATOM 1551 C CA . VAL C 1 58 ? 14.208 62.825 35.334 1.00 36.75 543 VAL B CA 1
ATOM 1552 C C . VAL C 1 58 ? 13.147 62.858 34.264 1.00 35.92 543 VAL B C 1
ATOM 1553 O O . VAL C 1 58 ? 12.664 63.937 33.917 1.00 36.16 543 VAL B O 1
ATOM 1557 N N . VAL C 1 59 ? 12.811 61.678 33.729 1.00 34.39 544 VAL B N 1
ATOM 1558 C CA . VAL C 1 59 ? 11.673 61.545 32.822 1.00 33.10 544 VAL B CA 1
ATOM 1559 C C . VAL C 1 59 ? 10.403 61.448 33.655 1.00 31.53 544 VAL B C 1
ATOM 1560 O O . VAL C 1 59 ? 10.198 60.455 34.348 1.00 31.69 544 VAL B O 1
ATOM 1564 N N . VAL C 1 60 ? 9.574 62.483 33.612 1.00 29.75 545 VAL B N 1
ATOM 1565 C CA . VAL C 1 60 ? 8.294 62.482 34.287 1.00 29.20 545 VAL B CA 1
ATOM 1566 C C . VAL C 1 60 ? 7.212 61.875 33.396 1.00 29.91 545 VAL B C 1
ATOM 1567 O O . VAL C 1 60 ? 6.983 62.363 32.269 1.00 31.17 545 VAL B O 1
ATOM 1571 N N . SER C 1 61 ? 6.551 60.805 33.863 1.00 29.28 546 SER B N 1
ATOM 1572 C CA . SER C 1 61 ? 5.407 60.263 33.153 1.00 29.32 546 SER B CA 1
ATOM 1573 C C . SER C 1 61 ? 4.200 60.556 33.946 1.00 28.99 546 SER B C 1
ATOM 1574 O O . SER C 1 61 ? 4.224 60.452 35.164 1.00 29.00 546 SER B O 1
ATOM 1577 N N . MET C 1 62 ? 3.143 60.918 33.250 1.00 29.48 547 MET B N 1
ATOM 1578 C CA . MET C 1 62 ? 1.861 61.182 33.839 1.00 30.38 547 MET B CA 1
ATOM 1579 C C . MET C 1 62 ? 0.825 60.324 33.120 1.00 30.81 547 MET B C 1
ATOM 1580 O O . MET C 1 62 ? 0.637 60.450 31.944 1.00 31.62 547 MET B O 1
ATOM 1585 N N . LEU C 1 63 ? 0.178 59.440 33.842 1.00 31.70 548 LEU B N 1
ATOM 1586 C CA . LEU C 1 63 ? -0.631 58.379 33.279 1.00 32.69 548 LEU B CA 1
ATOM 1587 C C . LEU C 1 63 ? -2.033 58.446 33.837 1.00 32.59 548 LEU B C 1
ATOM 1588 O O . LEU C 1 63 ? -2.230 58.755 34.999 1.00 33.13 548 LEU B O 1
ATOM 1593 N N . SER C 1 64 ? -3.021 58.126 33.046 1.00 33.72 549 SER B N 1
ATOM 1594 C CA . SER C 1 64 ? -4.391 58.100 33.582 1.00 34.86 549 SER B CA 1
ATOM 1595 C C . SER C 1 64 ? -5.164 56.839 33.297 1.00 34.86 549 SER B C 1
ATOM 1596 O O . SER C 1 64 ? -5.157 56.379 32.179 1.00 34.62 549 SER B O 1
ATOM 1599 N N . THR C 1 65 ? -5.871 56.313 34.284 1.00 35.96 550 THR B N 1
ATOM 1600 C CA . THR C 1 65 ? -6.922 55.324 33.969 1.00 37.65 550 THR B CA 1
ATOM 1601 C C . THR C 1 65 ? -8.261 55.800 34.503 1.00 37.85 550 THR B C 1
ATOM 1602 O O . THR C 1 65 ? -9.150 55.000 34.800 1.00 38.01 550 THR B O 1
ATOM 1606 N N . ALA C 1 66 ? -8.375 57.112 34.647 1.00 38.33 551 ALA B N 1
ATOM 1607 C CA . ALA C 1 66 ? -9.625 57.773 34.998 1.00 38.72 551 ALA B CA 1
ATOM 1608 C C . ALA C 1 66 ? -10.737 57.556 33.984 1.00 39.06 551 ALA B C 1
ATOM 1609 O O . ALA C 1 66 ? -10.492 57.455 32.779 1.00 38.73 551 ALA B O 1
ATOM 1611 N N . PRO C 1 67 ? -11.969 57.507 34.467 1.00 40.06 552 PRO B N 1
ATOM 1612 C CA . PRO C 1 67 ? -13.124 57.350 33.577 1.00 40.26 552 PRO B CA 1
ATOM 1613 C C . PRO C 1 67 ? -13.427 58.618 32.754 1.00 40.11 552 PRO B C 1
ATOM 1614 O O . PRO C 1 67 ? -13.974 58.470 31.668 1.00 40.25 552 PRO B O 1
ATOM 1618 N N . GLN C 1 68 ? -13.041 59.800 33.247 1.00 40.64 553 GLN B N 1
ATOM 1619 C CA . GLN C 1 68 ? -13.148 61.067 32.514 1.00 40.77 553 GLN B CA 1
ATOM 1620 C C . GLN C 1 68 ? -11.798 61.483 32.000 1.00 39.98 553 GLN B C 1
ATOM 1621 O O . GLN C 1 68 ? -10.772 61.049 32.473 1.00 38.80 553 GLN B O 1
ATOM 1627 N N . PRO C 1 69 ? -11.782 62.358 31.009 1.00 40.43 554 PRO B N 1
ATOM 1628 C CA . PRO C 1 69 ? -10.514 62.933 30.567 1.00 39.37 554 PRO B CA 1
ATOM 1629 C C . PRO C 1 69 ? -9.997 63.888 31.610 1.00 39.33 554 PRO B C 1
ATOM 1630 O O . PRO C 1 69 ? -10.748 64.397 32.469 1.00 38.91 554 PRO B O 1
ATOM 1634 N N . ILE C 1 70 ? -8.695 64.111 31.532 1.00 39.26 555 ILE B N 1
ATOM 1635 C CA . ILE C 1 70 ? -7.999 64.941 32.462 1.00 39.29 555 ILE B CA 1
ATOM 1636 C C . ILE C 1 70 ? -7.375 66.078 31.677 1.00 40.26 555 ILE B C 1
ATOM 1637 O O . ILE C 1 70 ? -6.626 65.833 30.725 1.00 40.88 555 ILE B O 1
ATOM 1642 N N . ARG C 1 71 ? -7.665 67.324 32.051 1.00 41.01 556 ARG B N 1
ATOM 1643 C CA . ARG C 1 71 ? -7.141 68.478 31.275 1.00 42.29 556 ARG B CA 1
ATOM 1644 C C . ARG C 1 71 ? -6.437 69.456 32.182 1.00 40.92 556 ARG B C 1
ATOM 1645 O O . ARG C 1 71 ? -6.371 69.268 33.382 1.00 40.93 556 ARG B O 1
ATOM 1653 N N . ASN C 1 72 ? -5.879 70.485 31.564 1.00 40.66 557 ASN B N 1
ATOM 1654 C CA . ASN C 1 72 ? -5.140 71.565 32.212 1.00 39.41 557 ASN B CA 1
ATOM 1655 C C . ASN C 1 72 ? -4.017 71.095 33.142 1.00 37.87 557 ASN B C 1
ATOM 1656 O O . ASN C 1 72 ? -3.874 71.569 34.278 1.00 37.82 557 ASN B O 1
ATOM 1661 N N . ILE C 1 73 ? -3.203 70.171 32.656 1.00 36.44 558 ILE B N 1
ATOM 1662 C CA . ILE C 1 73 ? -2.180 69.581 33.537 1.00 36.34 558 ILE B CA 1
ATOM 1663 C C . ILE C 1 73 ? -0.948 70.452 33.613 1.00 35.97 558 ILE B C 1
ATOM 1664 O O . ILE C 1 73 ? -0.320 70.682 32.606 1.00 36.03 558 ILE B O 1
ATOM 1669 N N . VAL C 1 74 ? -0.626 70.936 34.810 1.00 35.99 559 VAL B N 1
ATOM 1670 C CA . VAL C 1 74 ? 0.667 71.562 35.047 1.00 35.91 559 VAL B CA 1
ATOM 1671 C C . VAL C 1 74 ? 1.403 70.965 36.261 1.00 35.24 559 VAL B C 1
ATOM 1672 O O . VAL C 1 74 ? 0.906 70.891 37.366 1.00 33.16 559 VAL B O 1
ATOM 1676 N N . PHE C 1 75 ? 2.633 70.567 35.987 1.00 35.35 560 PHE B N 1
ATOM 1677 C CA . PHE C 1 75 ? 3.534 70.018 36.968 1.00 34.72 560 PHE B CA 1
ATOM 1678 C C . PHE C 1 75 ? 4.710 71.018 37.103 1.00 36.10 560 PHE B C 1
ATOM 1679 O O . PHE C 1 75 ? 5.363 71.373 36.116 1.00 35.08 560 PHE B O 1
ATOM 1687 N N . GLN C 1 76 ? 4.967 71.432 38.340 1.00 37.32 561 GLN B N 1
ATOM 1688 C CA . GLN C 1 76 ? 6.098 72.297 38.693 1.00 38.32 561 GLN B CA 1
ATOM 1689 C C . GLN C 1 76 ? 6.992 71.640 39.737 1.00 38.33 561 GLN B C 1
ATOM 1690 O O . GLN C 1 76 ? 6.583 70.721 40.423 1.00 37.42 561 GLN B O 1
ATOM 1696 N N . SER C 1 77 ? 8.220 72.130 39.858 1.00 38.54 562 SER B N 1
ATOM 1697 C CA . SER C 1 77 ? 9.083 71.664 40.927 1.00 38.73 562 SER B CA 1
ATOM 1698 C C . SER C 1 77 ? 10.121 72.687 41.416 1.00 38.96 562 SER B C 1
ATOM 1699 O O . SER C 1 77 ? 10.504 73.575 40.702 1.00 38.43 562 SER B O 1
ATOM 1702 N N . ALA C 1 78 ? 10.564 72.497 42.653 1.00 39.67 563 ALA B N 1
ATOM 1703 C CA . ALA C 1 78 ? 11.559 73.326 43.323 1.00 39.96 563 ALA B CA 1
ATOM 1704 C C . ALA C 1 78 ? 12.577 72.412 43.962 1.00 40.63 563 ALA B C 1
ATOM 1705 O O . ALA C 1 78 ? 12.314 71.256 44.219 1.00 41.03 563 ALA B O 1
ATOM 1707 N N . VAL C 1 79 ? 13.750 72.935 44.210 1.00 41.43 564 VAL B N 1
ATOM 1708 C CA . VAL C 1 79 ? 14.896 72.113 44.573 1.00 42.52 564 VAL B CA 1
ATOM 1709 C C . VAL C 1 79 ? 15.706 73.012 45.535 1.00 42.51 564 VAL B C 1
ATOM 1710 O O . VAL C 1 79 ? 15.467 74.178 45.581 1.00 42.29 564 VAL B O 1
ATOM 1714 N N . PRO C 1 80 ? 16.584 72.495 46.372 1.00 44.26 565 PRO B N 1
ATOM 1715 C CA . PRO C 1 80 ? 17.510 73.354 47.160 1.00 44.96 565 PRO B CA 1
ATOM 1716 C C . PRO C 1 80 ? 18.315 74.385 46.379 1.00 45.87 565 PRO B C 1
ATOM 1717 O O . PRO C 1 80 ? 18.864 74.026 45.356 1.00 44.94 565 PRO B O 1
ATOM 1721 N N . LYS C 1 81 ? 18.323 75.643 46.869 1.00 47.89 566 LYS B N 1
ATOM 1722 C CA . LYS C 1 81 ? 19.115 76.803 46.364 1.00 48.94 566 LYS B CA 1
ATOM 1723 C C . LYS C 1 81 ? 20.411 76.444 45.668 1.00 48.62 566 LYS B C 1
ATOM 1724 O O . LYS C 1 81 ? 20.743 76.984 44.621 1.00 49.58 566 LYS B O 1
ATOM 1730 N N . VAL C 1 82 ? 21.135 75.552 46.298 1.00 48.19 567 VAL B N 1
ATOM 1731 C CA . VAL C 1 82 ? 22.389 75.013 45.824 1.00 49.16 567 VAL B CA 1
ATOM 1732 C C . VAL C 1 82 ? 22.356 74.177 44.518 1.00 49.40 567 VAL B C 1
ATOM 1733 O O . VAL C 1 82 ? 23.423 73.819 43.951 1.00 49.78 567 VAL B O 1
ATOM 1737 N N . MET C 1 83 ? 21.161 73.820 44.050 1.00 49.15 568 MET B N 1
ATOM 1738 C CA . MET C 1 83 ? 21.017 73.107 42.773 1.00 48.58 568 MET B CA 1
ATOM 1739 C C . MET C 1 83 ? 19.955 73.793 42.005 1.00 47.95 568 MET B C 1
ATOM 1740 O O . MET C 1 83 ? 19.233 74.639 42.562 1.00 48.73 568 MET B O 1
ATOM 1745 N N . LYS C 1 84 ? 19.888 73.487 40.728 1.00 46.88 569 LYS B N 1
ATOM 1746 C CA . LYS C 1 84 ? 18.862 74.075 39.905 1.00 47.66 569 LYS B CA 1
ATOM 1747 C C . LYS C 1 84 ? 18.050 72.955 39.245 1.00 46.72 569 LYS B C 1
ATOM 1748 O O . LYS C 1 84 ? 18.426 71.784 39.291 1.00 46.64 569 LYS B O 1
ATOM 1754 N N . VAL C 1 85 ? 16.906 73.329 38.693 1.00 45.43 570 VAL B N 1
ATOM 1755 C CA . VAL C 1 85 ? 16.002 72.420 38.055 1.00 44.75 570 VAL B CA 1
ATOM 1756 C C . VAL C 1 85 ? 15.335 73.124 36.882 1.00 44.42 570 VAL B C 1
ATOM 1757 O O . VAL C 1 85 ? 14.891 74.279 36.997 1.00 44.79 570 VAL B O 1
ATOM 1761 N N . LYS C 1 86 ? 15.234 72.423 35.760 1.00 43.50 571 LYS B N 1
ATOM 1762 C CA . LYS C 1 86 ? 14.547 72.946 34.593 1.00 43.03 571 LYS B CA 1
ATOM 1763 C C . LYS C 1 86 ? 13.526 71.968 34.136 1.00 42.30 571 LYS B C 1
ATOM 1764 O O . LYS C 1 86 ? 13.778 70.775 34.176 1.00 42.57 571 LYS B O 1
ATOM 1770 N N . LEU C 1 87 ? 12.388 72.461 33.643 1.00 41.24 572 LEU B N 1
ATOM 1771 C CA . LEU C 1 87 ? 11.381 71.611 33.024 1.00 40.48 572 LEU B CA 1
ATOM 1772 C C . LEU C 1 87 ? 11.149 71.941 31.526 1.00 40.16 572 LEU B C 1
ATOM 1773 O O . LEU C 1 87 ? 10.662 73.019 31.154 1.00 39.77 572 LEU B O 1
ATOM 1778 N N . GLN C 1 88 ? 11.496 70.996 30.664 1.00 39.62 573 GLN B N 1
ATOM 1779 C CA . GLN C 1 88 ? 11.179 71.108 29.257 1.00 39.47 573 GLN B CA 1
ATOM 1780 C C . GLN C 1 88 ? 9.669 71.016 29.076 1.00 39.74 573 GLN B C 1
ATOM 1781 O O . GLN C 1 88 ? 8.983 70.506 29.943 1.00 39.35 573 GLN B O 1
ATOM 1787 N N . PRO C 1 89 ? 9.124 71.564 27.990 1.00 39.96 574 PRO B N 1
ATOM 1788 C CA . PRO C 1 89 ? 7.667 71.470 27.814 1.00 39.83 574 PRO B CA 1
ATOM 1789 C C . PRO C 1 89 ? 7.257 69.992 27.813 1.00 39.69 574 PRO B C 1
ATOM 1790 O O . PRO C 1 89 ? 8.061 69.091 27.467 1.00 39.62 574 PRO B O 1
ATOM 1794 N N . PRO C 1 90 ? 6.046 69.731 28.282 1.00 39.11 575 PRO B N 1
ATOM 1795 C CA . PRO C 1 90 ? 5.530 68.372 28.282 1.00 38.60 575 PRO B CA 1
ATOM 1796 C C . PRO C 1 90 ? 5.066 68.002 26.904 1.00 38.85 575 PRO B C 1
ATOM 1797 O O . PRO C 1 90 ? 4.705 68.863 26.140 1.00 38.86 575 PRO B O 1
ATOM 1801 N N . SER C 1 91 ? 5.028 66.714 26.626 1.00 39.43 576 SER B N 1
ATOM 1802 C CA . SER C 1 91 ? 4.476 66.182 25.396 1.00 39.79 576 SER B CA 1
ATOM 1803 C C . SER C 1 91 ? 3.062 66.663 25.115 1.00 39.65 576 SER B C 1
ATOM 1804 O O . SER C 1 91 ? 2.670 66.560 23.973 1.00 40.69 576 SER B O 1
ATOM 1807 N N . GLY C 1 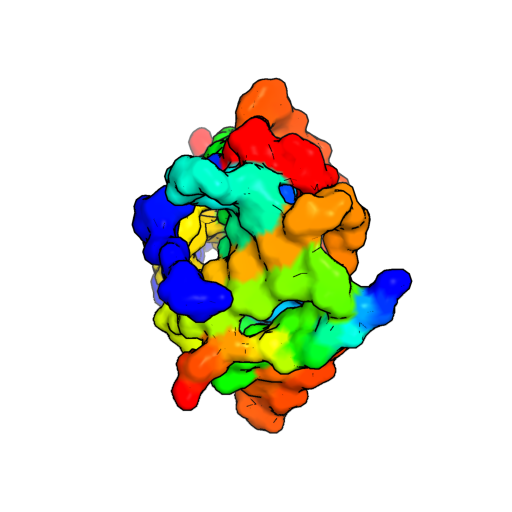92 ? 2.298 67.071 26.153 1.00 39.03 577 GLY B N 1
ATOM 1808 C CA . GLY C 1 92 ? 0.900 67.505 26.070 1.00 38.08 577 GLY B CA 1
ATOM 1809 C C . GLY C 1 92 ? 0.318 67.988 27.420 1.00 38.02 577 GLY B C 1
ATOM 1810 O O . GLY C 1 92 ? 1.035 68.140 28.390 1.00 38.11 577 GLY B O 1
ATOM 1811 N N . THR C 1 93 ? -0.978 68.258 27.507 1.00 37.94 578 THR B N 1
ATOM 1812 C CA . THR C 1 93 ? -1.576 68.677 28.790 1.00 38.03 578 THR B CA 1
ATOM 1813 C C . THR C 1 93 ? -2.948 68.076 29.113 1.00 37.46 578 THR B C 1
ATOM 1814 O O . THR C 1 93 ? -3.559 68.471 30.088 1.00 36.97 578 THR B O 1
ATOM 1818 N N . GLU C 1 94 ? -3.419 67.122 28.323 1.00 37.96 579 GLU B N 1
ATOM 1819 C CA . GLU C 1 94 ? -4.617 66.359 28.669 1.00 39.17 579 GLU B CA 1
ATOM 1820 C C . GLU C 1 94 ? -4.492 64.883 28.386 1.00 37.83 579 GLU B C 1
ATOM 1821 O O . GLU C 1 94 ? -3.601 64.443 27.670 1.00 37.17 579 GLU B O 1
ATOM 1827 N N . LEU C 1 95 ? -5.422 64.113 28.919 1.00 37.31 580 LEU B N 1
ATOM 1828 C CA . LEU C 1 95 ? -5.463 62.676 28.612 1.00 37.09 580 LEU B CA 1
ATOM 1829 C C . LEU C 1 95 ? -6.892 62.248 28.386 1.00 37.82 580 LEU B C 1
ATOM 1830 O O . LEU C 1 95 ? -7.832 62.742 29.023 1.00 37.51 580 LEU B O 1
ATOM 1835 N N . PRO C 1 96 ? -7.064 61.322 27.469 1.00 38.54 581 PRO B N 1
ATOM 1836 C CA . PRO C 1 96 ? -8.391 60.744 27.255 1.00 39.12 581 PRO B CA 1
ATOM 1837 C C . PRO C 1 96 ? -8.849 59.888 28.451 1.00 39.79 581 PRO B C 1
ATOM 1838 O O . PRO C 1 96 ? -8.097 59.396 29.281 1.00 38.76 581 PRO B O 1
ATOM 1842 N N . ALA C 1 97 ? -10.155 59.763 28.520 1.00 41.48 582 ALA B N 1
ATOM 1843 C CA . ALA C 1 97 ? -10.807 58.829 29.389 1.00 42.40 582 ALA B CA 1
ATOM 1844 C C . ALA C 1 97 ? -10.282 57.469 29.104 1.00 42.25 582 ALA B C 1
ATOM 1845 O O . ALA C 1 97 ? -9.799 57.204 28.043 1.00 41.87 582 ALA B O 1
ATOM 1847 N N . PHE C 1 98 ? -10.390 56.595 30.076 1.00 43.59 583 PHE B N 1
ATOM 1848 C CA . PHE C 1 98 ? -10.049 55.182 29.898 1.00 43.91 583 PHE B CA 1
ATOM 1849 C C . PHE C 1 98 ? -10.935 54.540 28.825 1.00 45.69 583 PHE B C 1
ATOM 1850 O O . PHE C 1 98 ? -12.178 54.653 28.830 1.00 46.05 583 PHE B O 1
ATOM 1858 N N . ASN C 1 99 ? -10.279 53.851 27.908 1.00 47.71 584 ASN B N 1
ATOM 1859 C CA . ASN C 1 99 ? -10.961 53.157 26.853 1.00 49.54 584 ASN B CA 1
ATOM 1860 C C . ASN C 1 99 ? -10.350 51.776 26.740 1.00 51.21 584 ASN B C 1
ATOM 1861 O O . ASN C 1 99 ? -9.160 51.649 26.400 1.00 51.64 584 ASN B O 1
ATOM 1866 N N . PRO C 1 100 ? -11.157 50.742 26.991 1.00 53.67 585 PRO B N 1
ATOM 1867 C CA . PRO C 1 100 ? -10.648 49.365 27.049 1.00 55.84 585 PRO B CA 1
ATOM 1868 C C . PRO C 1 100 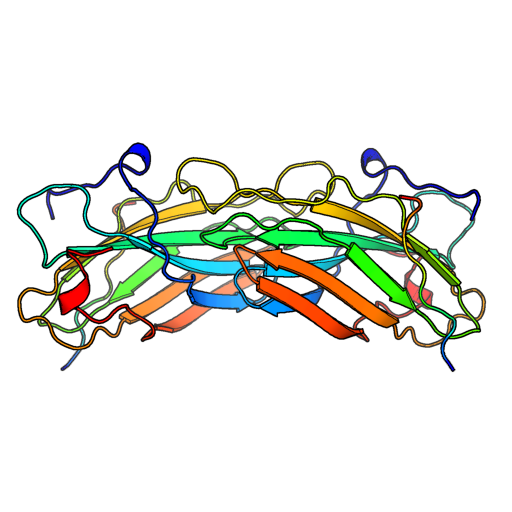? -10.007 48.877 25.742 1.00 58.17 585 PRO B C 1
ATOM 1869 O O . PRO C 1 100 ? -9.136 48.002 25.772 1.00 59.58 585 PRO B O 1
ATOM 1873 N N . ILE C 1 101 ? -10.407 49.450 24.615 1.00 60.00 586 ILE B N 1
ATOM 1874 C CA . ILE C 1 101 ? -9.916 49.005 23.318 1.00 61.66 586 ILE B CA 1
ATOM 1875 C C . ILE C 1 101 ? -8.553 49.578 22.995 1.00 62.34 586 ILE B C 1
ATOM 1876 O O . ILE C 1 101 ? -7.760 48.905 22.332 1.00 62.74 586 ILE B O 1
ATOM 1881 N N . VAL C 1 102 ? -8.292 50.831 23.389 1.00 63.38 587 VAL B N 1
ATOM 1882 C CA . VAL C 1 102 ? -7.013 51.479 23.009 1.00 63.70 587 VAL B CA 1
ATOM 1883 C C . VAL C 1 102 ? -5.969 51.341 24.068 1.00 63.72 587 VAL B C 1
ATOM 1884 O O . VAL C 1 102 ? -6.270 51.073 25.235 1.00 63.65 587 VAL B O 1
ATOM 1888 N N . HIS C 1 103 ? -4.741 51.566 23.615 1.00 64.11 588 HIS B N 1
ATOM 1889 C CA . HIS C 1 103 ? -3.552 51.630 24.454 1.00 64.42 588 HIS B CA 1
ATOM 1890 C C . HIS C 1 103 ? -3.595 52.829 25.422 1.00 62.40 588 HIS B C 1
ATOM 1891 O O . HIS C 1 103 ? -4.081 53.893 25.052 1.00 62.02 588 HIS B O 1
ATOM 1898 N N . PRO C 1 104 ? -3.075 52.670 26.643 1.00 60.39 589 PRO B N 1
ATOM 1899 C CA . PRO C 1 104 ? -3.085 53.777 27.610 1.00 59.03 589 PRO B CA 1
ATOM 1900 C C . PRO C 1 104 ? -2.180 54.870 27.097 1.00 57.38 589 PRO B C 1
ATOM 1901 O O . PRO C 1 104 ? -1.166 54.578 26.447 1.00 57.84 589 PRO B O 1
ATOM 1905 N N . SER C 1 105 ? -2.558 56.113 27.339 1.00 54.91 590 SER B N 1
ATOM 1906 C CA . SER C 1 105 ? -1.732 57.228 26.915 1.00 53.02 590 SER B CA 1
ATOM 1907 C C . SER C 1 105 ? -0.898 57.777 28.066 1.00 50.87 590 SER B C 1
ATOM 1908 O O . SER C 1 105 ? -1.224 57.614 29.236 1.00 51.43 590 SER B O 1
ATOM 1911 N N . ALA C 1 106 ? 0.208 58.401 27.711 1.00 48.34 591 ALA B N 1
ATOM 1912 C CA . ALA C 1 106 ? 1.090 59.026 28.675 1.00 46.18 591 ALA B CA 1
ATOM 1913 C C . ALA C 1 106 ? 1.442 60.464 28.236 1.00 44.62 591 ALA B C 1
ATOM 1914 O O . ALA C 1 106 ? 1.546 60.751 27.058 1.00 44.57 591 ALA B O 1
ATOM 1916 N N . ILE C 1 107 ? 1.563 61.370 29.185 1.00 43.03 592 ILE B N 1
ATOM 1917 C CA . ILE C 1 107 ? 2.278 62.613 28.975 1.00 41.70 592 ILE B CA 1
ATOM 1918 C C . ILE C 1 107 ? 3.705 62.453 29.487 1.00 40.96 592 ILE B C 1
ATOM 1919 O O . ILE C 1 107 ? 3.943 61.950 30.572 1.00 40.54 592 ILE B O 1
ATOM 1924 N N . THR C 1 108 ? 4.667 62.887 28.690 1.00 40.31 593 THR B N 1
ATOM 1925 C CA . THR C 1 108 ? 6.050 62.858 29.115 1.00 39.22 593 THR B CA 1
ATOM 1926 C C . THR C 1 108 ? 6.557 64.271 29.273 1.00 38.98 593 THR B C 1
ATOM 1927 O O . THR C 1 108 ? 6.157 65.159 28.538 1.00 38.45 593 THR B O 1
ATOM 1931 N N . GLN C 1 109 ? 7.447 64.466 30.248 1.00 38.14 594 GLN B N 1
ATOM 1932 C CA . GLN C 1 109 ? 8.019 65.770 30.500 1.00 37.22 594 GLN B CA 1
ATOM 1933 C C . GLN C 1 109 ? 9.412 65.530 30.987 1.00 37.58 594 GLN B C 1
ATOM 1934 O O . GLN C 1 109 ? 9.616 64.841 31.959 1.00 37.48 594 GLN B O 1
ATOM 1940 N N . VAL C 1 110 ? 10.382 66.121 30.320 1.00 37.96 595 VAL B N 1
ATOM 1941 C CA . VAL C 1 110 ? 11.752 66.002 30.771 1.00 38.42 595 VAL B CA 1
ATOM 1942 C C . VAL C 1 110 ? 12.175 67.077 31.777 1.00 38.43 595 VAL B C 1
ATOM 1943 O O . VAL C 1 110 ? 11.889 68.260 31.635 1.00 37.68 595 VAL B O 1
ATOM 1947 N N . LEU C 1 111 ? 12.850 66.610 32.810 1.00 39.17 596 LEU B N 1
ATOM 1948 C CA . LEU C 1 111 ? 13.170 67.403 33.967 1.00 39.44 596 LEU B CA 1
ATOM 1949 C C . LEU C 1 111 ? 14.672 67.227 34.184 1.00 41.01 596 LEU B C 1
ATOM 1950 O O . LEU C 1 111 ? 15.198 66.091 34.253 1.00 39.70 596 LEU B O 1
ATOM 1955 N N . LEU C 1 112 ? 15.359 68.378 34.214 1.00 42.65 597 LEU B N 1
ATOM 1956 C CA . LEU C 1 112 ? 16.798 68.429 34.352 1.00 43.96 597 LEU B CA 1
ATOM 1957 C C . LEU C 1 112 ? 17.146 68.938 35.741 1.00 45.01 597 LEU B C 1
ATOM 1958 O O . LEU C 1 112 ? 16.474 69.810 36.337 1.00 45.01 597 LEU B O 1
ATOM 1963 N N .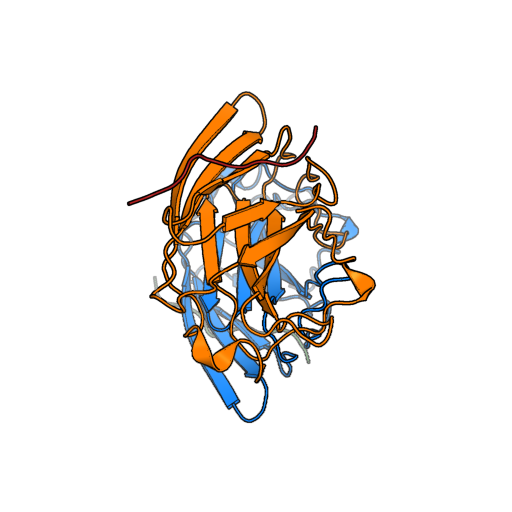 LEU C 1 113 ? 18.194 68.376 36.279 1.00 46.26 598 LEU B N 1
ATOM 1964 C CA . LEU C 1 113 ? 18.549 68.673 37.641 1.00 48.22 598 LEU B CA 1
ATOM 1965 C C . LEU C 1 113 ? 20.081 68.809 37.787 1.00 48.90 598 LEU B C 1
ATOM 1966 O O . LEU C 1 113 ? 20.814 67.849 37.583 1.00 48.14 598 LEU B O 1
ATOM 1971 N N . ALA C 1 114 ? 20.534 70.017 38.124 1.00 50.19 599 ALA B N 1
ATOM 1972 C CA . ALA C 1 114 ? 21.970 70.321 38.248 1.00 51.20 599 ALA B CA 1
ATOM 1973 C C . ALA C 1 114 ? 22.373 70.371 39.707 1.00 51.98 599 ALA B C 1
ATOM 1974 O O . ALA C 1 114 ? 21.889 71.225 40.450 1.00 51.84 599 ALA B O 1
ATOM 1976 N N . ASN C 1 115 ? 23.264 69.464 40.088 1.00 53.19 600 ASN B N 1
ATOM 1977 C CA . ASN C 1 115 ? 23.744 69.315 41.447 1.00 55.21 600 ASN B CA 1
ATOM 1978 C C . ASN C 1 115 ? 25.294 69.369 41.461 1.00 57.17 600 ASN B C 1
ATOM 1979 O O . ASN C 1 115 ? 25.961 68.340 41.708 1.00 57.55 600 ASN B O 1
ATOM 1984 N N . PRO C 1 116 ? 25.876 70.548 41.187 1.00 58.99 601 PRO B N 1
ATOM 1985 C CA . PRO C 1 116 ? 27.348 70.715 41.205 1.00 59.39 601 PRO B CA 1
ATOM 1986 C C . PRO C 1 116 ? 27.948 70.204 42.492 1.00 60.09 601 PRO B C 1
ATOM 1987 O O . PRO C 1 116 ? 28.797 69.313 42.422 1.00 60.28 601 PRO B O 1
ATOM 1991 N N . GLN C 1 117 ? 27.462 70.722 43.631 1.00 60.70 602 GLN B N 1
ATOM 1992 C CA . GLN C 1 117 ? 27.993 70.405 44.970 1.00 61.36 602 GLN B CA 1
ATOM 1993 C C . GLN C 1 117 ? 27.785 68.931 45.416 1.00 61.27 602 GLN B C 1
ATOM 1994 O O . GLN C 1 117 ? 28.409 68.474 46.360 1.00 61.45 602 GLN B O 1
ATOM 2000 N N . LYS C 1 118 ? 26.876 68.213 44.762 1.00 61.21 603 LYS B N 1
ATOM 2001 C CA . LYS C 1 118 ? 26.673 66.766 44.975 1.00 60.95 603 LYS B CA 1
ATOM 2002 C C . LYS C 1 118 ? 26.061 66.395 46.365 1.00 60.24 603 LYS B C 1
ATOM 2003 O O . LYS C 1 118 ? 26.404 65.358 46.965 1.00 60.09 603 LYS B O 1
ATOM 2009 N N . GLU C 1 119 ? 25.132 67.223 46.845 1.00 59.24 604 GLU B N 1
ATOM 2010 C CA . GLU C 1 119 ? 24.398 66.938 48.099 1.00 58.99 604 GLU B CA 1
ATOM 2011 C C . GLU C 1 119 ? 23.090 66.106 47.853 1.00 57.41 604 GLU B C 1
ATOM 2012 O O . GLU C 1 119 ? 22.645 65.881 46.693 1.00 56.66 604 GLU B O 1
ATOM 2018 N N . LYS C 1 120 ? 22.499 65.651 48.959 1.00 55.09 605 LYS B N 1
ATOM 2019 C CA . LYS C 1 120 ? 21.236 64.909 48.911 1.00 53.19 605 LYS B CA 1
ATOM 2020 C C . LYS C 1 120 ? 20.176 65.732 48.180 1.00 49.95 605 LYS B C 1
ATOM 2021 O O . LYS C 1 120 ? 19.913 66.867 48.566 1.00 49.58 605 LYS B O 1
ATOM 2027 N N . VAL C 1 121 ? 19.587 65.148 47.132 1.00 46.87 606 VAL B N 1
ATOM 2028 C CA . VAL C 1 121 ? 18.448 65.723 46.425 1.00 44.33 606 VAL B CA 1
ATOM 2029 C C . VAL C 1 121 ? 17.145 65.536 47.184 1.00 42.69 606 VAL B C 1
ATOM 2030 O O . VAL C 1 121 ? 16.882 64.480 47.684 1.00 41.60 606 VAL B O 1
ATOM 2034 N N . ARG C 1 122 ? 16.415 66.639 47.348 1.00 41.85 607 ARG B N 1
ATOM 2035 C CA . ARG C 1 122 ? 14.990 66.686 47.667 1.00 40.90 607 ARG B CA 1
ATOM 2036 C C . ARG C 1 122 ? 14.351 67.619 46.683 1.00 38.96 607 ARG B C 1
ATOM 2037 O O . ARG C 1 122 ? 15.023 68.478 46.122 1.00 37.89 607 ARG B O 1
ATOM 2045 N N . LEU C 1 123 ? 13.038 67.463 46.505 1.00 36.95 608 LEU B N 1
ATOM 2046 C CA . LEU C 1 123 ? 12.290 68.132 45.447 1.00 34.60 608 LEU B CA 1
ATOM 2047 C C . LEU C 1 123 ? 10.886 68.334 45.913 1.00 34.43 608 LEU B C 1
ATOM 2048 O O . LEU C 1 123 ? 10.275 67.399 46.395 1.00 34.55 608 LEU B O 1
ATOM 2053 N N . ARG C 1 124 ? 10.385 69.565 45.827 1.00 34.64 609 ARG B N 1
ATOM 2054 C CA . ARG C 1 124 ? 8.956 69.868 46.014 1.00 34.36 609 ARG B CA 1
ATOM 2055 C C . ARG C 1 124 ? 8.229 70.007 44.675 1.00 33.10 609 ARG B C 1
ATOM 2056 O O . ARG C 1 124 ? 8.838 70.330 43.694 1.00 32.58 609 ARG B O 1
ATOM 2064 N N . TYR C 1 125 ? 6.938 69.700 44.635 1.00 32.07 610 TYR B N 1
ATOM 2065 C CA . TYR C 1 125 ? 6.213 69.746 43.390 1.00 31.74 610 TYR B CA 1
ATOM 2066 C C . TYR C 1 125 ? 4.819 70.296 43.655 1.00 33.01 610 TYR B C 1
ATOM 2067 O O . TYR C 1 125 ? 4.249 70.227 44.769 1.00 33.07 610 TYR B O 1
ATOM 2076 N N . LYS C 1 126 ? 4.274 70.854 42.604 1.00 33.30 611 LYS B N 1
ATOM 2077 C CA . LYS C 1 126 ? 2.915 71.298 42.591 1.00 34.31 611 LYS B CA 1
ATOM 2078 C C . LYS C 1 126 ? 2.296 70.622 41.375 1.00 33.41 611 LYS B C 1
ATOM 2079 O O . LYS C 1 126 ? 2.911 70.564 40.334 1.00 33.57 611 LYS B O 1
ATOM 2085 N N . LEU C 1 127 ? 1.070 70.154 41.489 1.00 33.06 612 LEU B N 1
ATOM 2086 C CA . LEU C 1 127 ? 0.395 69.556 40.342 1.00 33.39 612 LEU B CA 1
ATOM 2087 C C . LEU C 1 127 ? -0.990 70.099 40.332 1.00 32.88 612 LEU B C 1
ATOM 2088 O O . LEU C 1 127 ? -1.645 70.118 41.359 1.00 32.91 612 LEU B O 1
ATOM 2093 N N . THR C 1 128 ? -1.407 70.587 39.180 1.00 32.64 613 THR B N 1
ATOM 2094 C CA . THR C 1 128 ? -2.774 71.059 38.968 1.00 33.48 613 THR B CA 1
ATOM 2095 C C . THR C 1 128 ? -3.317 70.238 37.827 1.00 33.32 613 THR B C 1
ATOM 2096 O O . THR C 1 128 ? -2.592 69.888 36.830 1.00 31.27 613 THR B O 1
ATOM 2100 N N . PHE C 1 129 ? -4.571 69.868 37.960 1.00 33.27 614 PHE B N 1
ATOM 2101 C CA . PHE C 1 129 ? -5.185 69.234 36.815 1.00 35.08 614 PHE B CA 1
ATOM 2102 C C . PHE C 1 129 ? -6.669 69.339 36.996 1.00 36.48 614 PHE B C 1
ATOM 2103 O O . PHE C 1 129 ? -7.158 69.739 38.063 1.00 35.55 614 PHE B O 1
ATOM 2111 N N . THR C 1 130 ? -7.373 68.999 35.922 1.00 38.37 615 THR B N 1
ATOM 2112 C CA . THR C 1 130 ? -8.820 69.169 35.862 1.00 40.04 615 THR B CA 1
ATOM 2113 C C . THR C 1 130 ? -9.460 67.909 35.387 1.00 40.98 615 THR B C 1
ATOM 2114 O O . THR C 1 130 ? -8.986 67.297 34.461 1.00 40.47 615 THR B O 1
ATOM 2118 N N . MET C 1 131 ? -10.554 67.541 36.018 1.00 43.89 616 MET B N 1
ATOM 2119 C CA . MET C 1 131 ? -11.256 66.324 35.668 1.00 46.52 616 MET B CA 1
ATOM 2120 C C . MET C 1 131 ? -12.735 66.612 35.855 1.00 47.73 616 MET B C 1
ATOM 2121 O O . MET C 1 131 ? -13.155 66.859 36.953 1.00 48.49 616 MET B O 1
ATOM 2126 N N . GLY C 1 132 ? -13.521 66.633 34.782 1.00 49.68 617 GLY B N 1
ATOM 2127 C CA . GLY C 1 132 ? -14.913 67.013 34.894 1.00 50.50 617 GLY B CA 1
ATOM 2128 C C . GLY C 1 132 ? -15.058 68.426 35.443 1.00 52.19 617 GLY B C 1
ATOM 2129 O O . GLY C 1 132 ? -14.327 69.337 35.029 1.00 51.85 617 GLY B O 1
ATOM 2130 N N . ASP C 1 133 ? -15.995 68.596 36.387 1.00 53.69 618 ASP B N 1
ATOM 2131 C CA . ASP C 1 133 ? -16.273 69.891 37.038 1.00 55.25 618 ASP B CA 1
ATOM 2132 C C . ASP C 1 133 ? -15.272 70.202 38.150 1.00 54.43 618 ASP B C 1
ATOM 2133 O O . ASP C 1 133 ? -15.455 71.194 38.867 1.00 54.51 618 ASP B O 1
ATOM 2138 N N . GLN C 1 134 ? -14.242 69.372 38.326 1.00 52.95 619 GLN B N 1
ATOM 2139 C CA . GLN C 1 134 ? -13.394 69.505 39.518 1.00 51.73 619 GLN B CA 1
ATOM 2140 C C . GLN C 1 134 ? -11.942 69.829 39.148 1.00 49.30 619 GLN B C 1
ATOM 2141 O O . GLN C 1 134 ? -11.390 69.286 38.208 1.00 49.06 619 GLN B O 1
ATOM 2147 N N . THR C 1 135 ? -11.374 70.804 39.843 1.00 47.50 620 THR B N 1
ATOM 2148 C CA . THR C 1 135 ? -9.948 71.099 39.784 1.00 45.71 620 THR B CA 1
ATOM 2149 C C . THR C 1 135 ? -9.276 70.485 41.004 1.00 43.94 620 THR B C 1
ATOM 2150 O O . THR C 1 135 ? -9.877 70.451 42.092 1.00 43.01 620 THR B O 1
ATOM 2154 N N . TYR C 1 136 ? -8.050 69.972 40.797 1.00 41.95 621 TYR B N 1
ATOM 2155 C CA . TYR C 1 136 ? -7.213 69.387 41.854 1.00 40.43 621 TYR B CA 1
ATOM 2156 C C . TYR C 1 136 ? -5.878 70.119 42.024 1.00 39.67 621 TYR B C 1
ATOM 2157 O O . TYR C 1 136 ? -5.192 70.438 41.049 1.00 41.04 621 TYR B O 1
ATOM 2166 N N . ASN C 1 137 ? -5.509 70.399 43.263 1.00 38.79 622 ASN B N 1
ATOM 2167 C CA . ASN C 1 137 ? -4.282 71.144 43.529 1.00 39.20 622 ASN B CA 1
ATOM 2168 C C . ASN C 1 137 ? -3.496 70.380 44.556 1.00 37.85 622 ASN B C 1
ATOM 2169 O O . ASN C 1 137 ? -3.942 70.244 45.711 1.00 37.14 622 ASN B O 1
ATOM 2174 N N . GLU C 1 138 ? -2.361 69.848 44.128 1.00 36.33 623 GLU B N 1
ATOM 2175 C CA . GLU C 1 138 ? -1.559 69.036 45.003 1.00 36.11 623 GLU B CA 1
ATOM 2176 C C . GLU C 1 138 ? -0.229 69.654 45.178 1.00 35.13 623 GLU B C 1
ATOM 2177 O O . GLU C 1 138 ? 0.304 70.213 44.239 1.00 35.52 623 GLU B O 1
ATOM 2183 N N . MET C 1 139 ? 0.291 69.581 46.391 1.00 34.08 624 MET B N 1
ATOM 2184 C CA . MET C 1 139 ? 1.636 70.047 46.693 1.00 34.40 624 MET B CA 1
ATOM 2185 C C . MET C 1 139 ? 2.285 68.988 47.525 1.00 32.26 624 MET B C 1
ATOM 2186 O O . MET C 1 139 ? 1.742 68.611 48.514 1.00 32.39 624 MET B O 1
ATOM 2191 N N . GLY C 1 140 ? 3.421 68.484 47.118 1.00 30.75 625 GLY B N 1
ATOM 2192 C CA . GLY C 1 140 ? 4.147 67.581 47.964 1.00 29.97 625 GLY B CA 1
ATOM 2193 C C . GLY C 1 140 ? 5.603 67.454 47.601 1.00 30.11 625 GLY B C 1
ATOM 2194 O O . GLY C 1 140 ? 6.256 68.419 47.144 1.00 29.71 625 GLY B O 1
ATOM 2195 N N . ASP C 1 141 ? 6.162 66.279 47.829 1.00 29.73 626 ASP B N 1
ATOM 2196 C CA . ASP C 1 141 ? 7.592 66.180 47.734 1.00 29.74 626 ASP B CA 1
ATOM 2197 C C . ASP C 1 141 ? 8.104 64.803 47.456 1.00 29.94 626 ASP B C 1
ATOM 2198 O O . ASP C 1 141 ? 7.371 63.831 47.517 1.00 29.24 626 ASP B O 1
ATOM 2203 N N . VAL C 1 142 ? 9.373 64.768 47.049 1.00 31.59 627 VAL B N 1
ATOM 2204 C CA . VAL C 1 142 ? 10.055 63.547 46.626 1.00 32.32 627 VAL B CA 1
ATOM 2205 C C . VAL C 1 142 ? 11.493 63.495 47.199 1.00 33.37 627 VAL B C 1
ATOM 2206 O O . VAL C 1 142 ? 12.226 64.477 47.091 1.00 33.05 627 VAL B O 1
ATOM 2210 N N . ASP C 1 143 ? 11.892 62.364 47.796 1.00 33.87 628 ASP B N 1
ATOM 2211 C CA . ASP C 1 143 ? 13.288 62.177 48.187 1.00 35.84 628 ASP B CA 1
ATOM 2212 C C . ASP C 1 143 ? 13.984 60.881 47.733 1.00 36.11 628 ASP B C 1
ATOM 2213 O O . ASP C 1 143 ? 15.067 60.635 48.167 1.00 35.37 628 ASP B O 1
ATOM 2218 N N . GLN C 1 144 ? 13.377 60.080 46.858 1.00 37.44 629 GLN B N 1
ATOM 2219 C CA . GLN C 1 144 ? 13.977 58.831 46.411 1.00 38.66 629 GLN B CA 1
ATOM 2220 C C . GLN C 1 144 ? 14.769 59.046 45.130 1.00 38.07 629 GLN B C 1
ATOM 2221 O O . GLN C 1 144 ? 14.403 58.589 44.047 1.00 39.53 629 GLN B O 1
ATOM 2227 N N . PHE C 1 145 ? 15.889 59.733 45.265 1.00 37.27 630 PHE B N 1
ATOM 2228 C CA . PHE C 1 145 ? 16.745 60.038 44.118 1.00 36.20 630 PHE B CA 1
ATOM 2229 C C . PHE C 1 145 ? 17.973 59.180 44.173 1.00 36.26 630 PHE B C 1
ATOM 2230 O O . PHE C 1 145 ? 18.379 58.834 45.208 1.00 35.43 630 PHE B O 1
ATOM 2238 N N . PRO C 1 146 ? 18.564 58.818 43.055 1.00 38.15 631 PRO B N 1
ATOM 2239 C CA . PRO C 1 146 ? 19.808 58.050 43.127 1.00 39.86 631 PRO B CA 1
ATOM 2240 C C . PRO C 1 146 ? 20.894 58.920 43.744 1.00 41.26 631 PRO B C 1
ATOM 2241 O O . PRO C 1 146 ? 20.952 60.144 43.519 1.00 40.10 631 PRO B O 1
ATOM 2245 N N . PRO C 1 147 ? 21.770 58.312 44.519 1.00 44.09 632 PRO B N 1
ATOM 2246 C CA . PRO C 1 147 ? 22.817 59.101 45.163 1.00 45.31 632 PRO B CA 1
ATOM 2247 C C . PRO C 1 147 ? 23.621 59.824 44.072 1.00 46.88 632 PRO B C 1
ATOM 2248 O O . PRO C 1 147 ? 23.929 59.277 42.995 1.00 46.10 632 PRO B O 1
ATOM 2252 N N . PRO C 1 148 ? 23.938 61.076 44.346 1.00 49.11 633 PRO B N 1
ATOM 2253 C CA . PRO C 1 148 ? 24.524 61.974 43.334 1.00 50.48 633 PRO B CA 1
ATOM 2254 C C . PRO C 1 148 ? 25.858 61.572 42.702 1.00 52.20 633 PRO B C 1
ATOM 2255 O O . PRO C 1 148 ? 26.177 62.195 41.702 1.00 52.50 633 PRO B O 1
ATOM 2259 N N . GLU C 1 149 ? 26.602 60.604 43.258 1.00 54.22 634 GLU B N 1
ATOM 2260 C CA . GLU C 1 149 ? 27.907 60.192 42.719 1.00 55.74 634 GLU B CA 1
ATOM 2261 C C . GLU C 1 149 ? 27.678 59.226 41.585 1.00 56.28 634 GLU B C 1
ATOM 2262 O O . GLU C 1 149 ? 28.538 59.012 40.718 1.00 56.83 634 GLU B O 1
ATOM 2268 N N . THR C 1 150 ? 26.513 58.603 41.616 1.00 56.47 635 THR B N 1
ATOM 2269 C CA . THR C 1 150 ? 26.184 57.582 40.658 1.00 56.05 635 THR B CA 1
ATOM 2270 C C . THR C 1 150 ? 25.657 58.154 39.354 1.00 56.26 635 THR B C 1
ATOM 2271 O O . THR C 1 150 ? 25.431 57.403 38.446 1.00 56.14 635 THR B O 1
ATOM 2275 N N . TRP C 1 151 ? 25.477 59.469 39.249 1.00 56.80 636 TRP B N 1
ATOM 2276 C CA . TRP C 1 151 ? 24.795 60.067 38.094 1.00 57.66 636 TRP B CA 1
ATOM 2277 C C . TRP C 1 151 ? 25.494 59.907 36.725 1.00 59.27 636 TRP B C 1
ATOM 2278 O O . TRP C 1 151 ? 24.835 59.990 35.672 1.00 58.99 636 TRP B O 1
ATOM 2289 N N . GLY C 1 152 ? 26.814 59.684 36.747 1.00 61.19 637 GLY B N 1
ATOM 2290 C CA . GLY C 1 152 ? 27.573 59.291 35.561 1.00 62.08 637 GLY B CA 1
ATOM 2291 C C . GLY C 1 152 ? 27.495 57.797 35.235 1.00 63.07 637 GLY B C 1
ATOM 2292 O O . GLY C 1 152 ? 27.501 57.430 34.053 1.00 63.73 637 GLY B O 1
ATOM 2293 N N . SER C 1 153 ? 27.415 56.942 36.261 1.00 64.24 638 SER B N 1
ATOM 2294 C CA . SER C 1 153 ? 27.455 55.466 36.099 1.00 64.91 638 SER B CA 1
ATOM 2295 C C . SER C 1 153 ? 26.095 54.707 35.959 1.00 65.43 638 SER B C 1
ATOM 2296 O O . SER C 1 153 ? 25.988 53.570 36.414 1.00 65.77 638 SER B O 1
ATOM 2299 N N . LEU C 1 154 ? 25.096 55.298 35.290 1.00 65.88 639 LEU B N 1
ATOM 2300 C CA . LEU C 1 154 ? 23.757 54.677 35.113 1.00 66.09 639 LEU B CA 1
ATOM 2301 C C . LEU C 1 154 ? 23.249 54.531 33.669 1.00 66.25 639 LEU B C 1
ATOM 2302 O O . LEU C 1 154 ? 22.136 54.130 33.354 1.00 65.57 639 LEU B O 1
ATOM 2308 N N . ASP D 2 4 ? 18.016 75.137 52.025 1.00 50.83 4 ASP Q N 1
ATOM 2309 C CA . ASP D 2 4 ? 16.653 75.648 51.725 1.00 50.63 4 ASP Q CA 1
ATOM 2310 C C . ASP D 2 4 ? 16.352 75.725 50.240 1.00 48.99 4 ASP Q C 1
ATOM 2311 O O . ASP D 2 4 ? 17.265 75.721 49.405 1.00 48.42 4 ASP Q O 1
ATOM 2316 N N . PHE D 2 5 ? 15.051 75.788 49.942 1.00 46.74 5 PHE Q N 1
ATOM 2317 C CA . PHE D 2 5 ? 14.544 75.558 48.600 1.00 45.40 5 PHE Q CA 1
ATOM 2318 C C . PHE D 2 5 ? 14.546 76.824 47.757 1.00 45.51 5 PHE Q C 1
ATOM 2319 O O . PHE D 2 5 ? 14.331 77.940 48.264 1.00 45.42 5 PHE Q O 1
ATOM 2327 N N . GLY D 2 6 ? 14.777 76.620 46.459 1.00 44.99 6 GLY Q N 1
ATOM 2328 C CA . GLY D 2 6 ? 14.616 77.648 45.464 1.00 44.46 6 GLY Q CA 1
ATOM 2329 C C . GLY D 2 6 ? 13.141 77.827 45.154 1.00 44.09 6 GLY Q C 1
ATOM 2330 O O . GLY D 2 6 ? 12.263 77.249 45.853 1.00 44.00 6 GLY Q O 1
ATOM 2331 N N . GLY D 2 7 ? 12.861 78.627 44.114 1.00 42.96 7 GLY Q N 1
ATOM 2332 C CA . GLY D 2 7 ? 11.487 78.905 43.712 1.00 41.95 7 GLY Q CA 1
ATOM 2333 C C . GLY D 2 7 ? 11.004 77.775 42.840 1.00 40.82 7 GLY Q C 1
ATOM 2334 O O . GLY D 2 7 ? 11.805 76.961 42.391 1.00 40.73 7 GLY Q O 1
ATOM 2335 N N . PHE D 2 8 ? 9.704 77.715 42.621 1.00 40.29 8 PHE Q N 1
ATOM 2336 C CA . PHE D 2 8 ? 9.126 76.718 41.738 1.00 40.36 8 PHE Q CA 1
ATOM 2337 C C . PHE D 2 8 ? 9.331 77.136 40.311 1.00 40.69 8 PHE Q C 1
ATOM 2338 O O . PHE D 2 8 ? 9.020 78.289 39.931 1.00 39.75 8 PHE Q O 1
ATOM 2346 N N . GLU D 2 9 ? 9.891 76.186 39.554 1.00 40.78 9 GLU Q N 1
ATOM 2347 C CA . GLU D 2 9 ? 10.045 76.286 38.127 1.00 41.79 9 GLU Q CA 1
ATOM 2348 C C . GLU D 2 9 ? 8.895 75.569 37.387 1.00 41.74 9 GLU Q C 1
ATOM 2349 O O . GLU D 2 9 ? 8.390 74.540 37.818 1.00 42.69 9 GLU Q O 1
ATOM 2355 N N . ALA D 2 10 ? 8.466 76.104 36.271 1.00 42.23 10 ALA Q N 1
ATOM 2356 C CA . ALA D 2 10 ? 7.619 75.350 35.371 1.00 43.32 10 ALA Q CA 1
ATOM 2357 C C . ALA D 2 10 ? 8.179 75.465 33.958 1.00 44.57 10 ALA Q C 1
ATOM 2358 O O . ALA D 2 10 ? 9.284 75.976 33.748 1.00 44.86 10 ALA Q O 1
ATOM 2360 N N . ALA D 2 11 ? 7.425 74.974 32.989 1.00 45.55 11 ALA Q N 1
ATOM 2361 C CA . ALA D 2 11 ? 7.807 75.132 31.602 1.00 46.85 11 ALA Q CA 1
ATOM 2362 C C . ALA D 2 11 ? 7.205 76.401 30.948 1.00 48.32 11 ALA Q C 1
ATOM 2363 O O . ALA D 2 11 ? 6.109 76.868 31.331 1.00 47.67 11 ALA Q O 1
ATOM 2365 N N . GLU D 2 12 ? 7.952 76.937 29.961 1.00 50.80 12 GLU Q N 1
ATOM 2366 C CA . GLU D 2 12 ? 7.467 77.971 29.011 1.00 52.49 12 GLU Q CA 1
ATOM 2367 C C . GLU D 2 12 ? 6.142 77.564 28.351 1.00 52.57 12 GLU Q C 1
ATOM 2368 O O . GLU D 2 12 ? 6.141 76.742 27.426 1.00 54.08 12 GLU Q O 1
ATOM 2374 N N . THR D 2 13 ? 5.024 78.112 28.829 1.00 52.77 13 THR Q N 1
ATOM 2375 C CA . THR D 2 13 ? 3.699 77.907 28.203 1.00 53.18 13 THR Q CA 1
ATOM 2376 C C . THR D 2 13 ? 3.362 78.996 27.169 1.00 52.81 13 THR Q C 1
ATOM 2377 O O . THR D 2 13 ? 3.470 80.182 27.482 1.00 53.23 13 THR Q O 1
#